Protein AF-A0A7J2SX85-F1 (afdb_monomer_lite)

pLDDT: mean 82.61, std 19.77, range [35.59, 98.75]

Foldseek 3Di:
DPDQFAKEWAKEWDDDDVADQKIKMKIWIATLVGDTPDMDIFIDGQVDQCPQVRVVVRVVVVVDPRHQAYEYEDQQPNHLHGHDQQVNCVVVVHKYKYKDQDDDPDCLVVLVVPVVPCSVVSVVRVVNQPAWDWAQEPQRGIMTIDIDPDDPVVVNVVLNSQDPHDRDRPRNVVRNVVSVVVSVVVRVVVPDDPPCPPPDDDDDPPPDDDDDDDDDDDDDDDDDDDDDDDDDDDDDDDDDDDD

Radius of gyration: 30.06 Å; chains: 1; bounding box: 77×64×88 Å

Structure (mmCIF, N/CA/C/O backbone):
data_AF-A0A7J2SX85-F1
#
_entry.id   AF-A0A7J2SX85-F1
#
loop_
_atom_site.group_PDB
_atom_site.id
_atom_site.type_symbol
_atom_site.label_atom_id
_atom_site.label_alt_id
_atom_site.label_comp_id
_atom_site.label_asym_id
_atom_site.label_entity_id
_atom_site.label_seq_id
_atom_site.pdbx_PDB_ins_code
_atom_site.Cartn_x
_atom_site.Cartn_y
_atom_site.Cartn_z
_atom_site.occupancy
_atom_site.B_iso_or_equiv
_atom_site.auth_seq_id
_atom_site.auth_comp_id
_atom_site.auth_asym_id
_atom_site.auth_atom_id
_atom_site.pdbx_PDB_model_num
ATOM 1 N N . MET A 1 1 ? -8.850 8.224 15.563 1.00 55.59 1 MET A N 1
ATOM 2 C CA . MET A 1 1 ? -9.470 6.999 14.984 1.00 55.59 1 MET A CA 1
ATOM 3 C C . MET A 1 1 ? -10.336 6.180 15.973 1.00 55.59 1 MET A C 1
ATOM 5 O O . MET A 1 1 ? -10.341 4.961 15.927 1.00 55.59 1 MET A O 1
ATOM 9 N N . GLY A 1 2 ? -11.129 6.802 16.859 1.00 45.03 2 GLY A N 1
ATOM 10 C CA . GLY A 1 2 ? -11.867 6.084 17.925 1.00 45.03 2 GLY A CA 1
ATOM 11 C C . GLY A 1 2 ? -13.262 5.539 17.570 1.00 45.03 2 GLY A C 1
ATOM 12 O O . GLY A 1 2 ? -13.967 5.078 18.460 1.00 45.03 2 GLY A O 1
ATOM 13 N N . LYS A 1 3 ? -13.701 5.611 16.308 1.00 62.12 3 LYS A N 1
ATOM 14 C CA . LYS A 1 3 ? -15.042 5.155 15.903 1.00 62.12 3 LYS A CA 1
ATOM 15 C C . LYS A 1 3 ? -14.977 3.680 15.489 1.00 62.12 3 LYS A C 1
ATOM 17 O O . LYS A 1 3 ? -14.127 3.315 14.684 1.00 62.12 3 LYS A O 1
ATOM 22 N N . LYS A 1 4 ? -15.896 2.839 15.983 1.00 63.97 4 LYS A N 1
ATOM 23 C CA . LYS A 1 4 ? -15.967 1.404 15.620 1.00 63.97 4 LYS A CA 1
ATOM 24 C C . LYS A 1 4 ? -16.074 1.161 14.103 1.00 63.97 4 LYS A C 1
ATOM 26 O O . LYS A 1 4 ? -15.657 0.117 13.628 1.00 63.97 4 LYS A O 1
ATOM 31 N N . GLY A 1 5 ? -16.590 2.137 13.352 1.00 79.62 5 GLY A N 1
ATOM 32 C CA . GLY A 1 5 ? -16.794 2.048 11.905 1.00 79.62 5 GLY A CA 1
ATOM 33 C C . GLY A 1 5 ? -15.667 2.583 11.017 1.00 79.62 5 GLY A C 1
ATOM 34 O O . GLY A 1 5 ? -15.918 2.781 9.834 1.00 79.62 5 GLY A O 1
ATOM 35 N N . VAL A 1 6 ? -14.468 2.873 11.540 1.00 90.75 6 VAL A N 1
ATOM 36 C CA . VAL A 1 6 ? -13.356 3.341 10.688 1.00 90.75 6 VAL A CA 1
ATOM 37 C C . VAL A 1 6 ? -12.977 2.253 9.682 1.00 90.75 6 VAL A C 1
ATOM 39 O O . VAL A 1 6 ? -12.790 1.094 10.062 1.00 90.75 6 VAL A O 1
ATOM 42 N N . ARG A 1 7 ? -12.843 2.649 8.414 1.00 95.62 7 ARG A N 1
ATOM 43 C CA . ARG A 1 7 ? -12.397 1.799 7.309 1.00 95.62 7 ARG A CA 1
ATOM 44 C C . ARG A 1 7 ? -11.004 2.185 6.855 1.00 95.62 7 ARG A C 1
ATOM 46 O O . ARG A 1 7 ? -10.679 3.368 6.773 1.00 95.62 7 ARG A O 1
ATOM 53 N N . CYS A 1 8 ? -10.221 1.172 6.534 1.00 97.38 8 CYS A N 1
ATOM 54 C CA . CYS A 1 8 ? -8.914 1.283 5.919 1.00 97.38 8 CYS A CA 1
ATOM 55 C C . CYS A 1 8 ? -8.969 0.624 4.542 1.00 97.38 8 CYS A C 1
ATOM 57 O O . CYS A 1 8 ? -9.533 -0.464 4.409 1.00 97.38 8 CYS A O 1
ATOM 59 N N . LEU A 1 9 ? -8.365 1.256 3.539 1.00 98.62 9 LEU A N 1
ATOM 60 C CA . LEU A 1 9 ? -8.022 0.581 2.294 1.00 98.62 9 LEU A CA 1
ATOM 61 C C . LEU A 1 9 ? -6.615 -0.015 2.433 1.00 98.62 9 LEU A C 1
ATOM 63 O O . LEU A 1 9 ? -5.616 0.702 2.427 1.00 98.62 9 LEU A O 1
ATOM 67 N N . GLY A 1 10 ? -6.544 -1.337 2.574 1.00 98.62 10 GLY A N 1
ATOM 68 C CA . GLY A 1 10 ? -5.300 -2.095 2.528 1.00 98.62 10 GLY A CA 1
ATOM 69 C C . GLY A 1 10 ? -4.906 -2.415 1.096 1.00 98.62 10 GLY A C 1
ATOM 70 O O . GLY A 1 10 ? -5.712 -2.968 0.355 1.00 98.62 10 GLY A O 1
ATOM 71 N N . VAL A 1 11 ? -3.669 -2.116 0.719 1.00 98.75 11 VAL A N 1
ATOM 72 C CA . VAL A 1 11 ? -3.127 -2.372 -0.615 1.00 98.75 11 VAL A CA 1
ATOM 73 C C . VAL A 1 11 ? -1.886 -3.245 -0.516 1.00 98.75 11 VAL A C 1
ATOM 75 O O . VAL A 1 11 ? -1.023 -3.040 0.340 1.00 98.75 11 VAL A O 1
ATOM 78 N N . ALA A 1 12 ? -1.783 -4.223 -1.406 1.00 98.19 12 ALA A N 1
ATOM 79 C CA . ALA A 1 12 ? -0.596 -5.048 -1.549 1.00 98.19 12 ALA A CA 1
ATOM 80 C C . ALA A 1 12 ? -0.367 -5.423 -3.012 1.00 98.19 12 ALA A C 1
ATOM 82 O O . ALA A 1 12 ? -1.295 -5.445 -3.818 1.00 98.19 12 ALA A O 1
ATOM 83 N N . GLU A 1 13 ? 0.879 -5.755 -3.319 1.00 97.19 13 GLU A N 1
ATOM 84 C CA . GLU A 1 13 ? 1.352 -6.063 -4.662 1.00 97.19 13 GLU A CA 1
ATOM 85 C C . GLU A 1 13 ? 1.915 -7.489 -4.726 1.00 97.19 13 GLU A C 1
ATOM 87 O O . GLU A 1 13 ? 2.417 -8.027 -3.732 1.00 97.19 13 GLU A O 1
ATOM 92 N N . SER A 1 14 ? 1.812 -8.111 -5.899 1.00 95.69 14 SER A N 1
ATOM 93 C CA . SER A 1 14 ? 2.452 -9.382 -6.216 1.00 95.69 14 SER A CA 1
ATOM 94 C C . SER A 1 14 ? 2.935 -9.415 -7.667 1.00 95.69 14 SER A C 1
ATOM 96 O O . SER A 1 14 ? 2.152 -9.246 -8.603 1.00 95.69 14 SER A O 1
ATOM 98 N N . PHE A 1 15 ? 4.204 -9.779 -7.849 1.00 94.00 15 PHE A N 1
ATOM 99 C CA . PHE A 1 15 ? 4.828 -10.023 -9.147 1.00 94.00 15 PHE A CA 1
ATOM 100 C C . PHE A 1 15 ? 5.749 -11.239 -9.080 1.00 94.00 15 PHE A C 1
ATOM 102 O O . PHE A 1 15 ? 6.130 -11.704 -8.001 1.00 94.00 15 PHE A O 1
ATOM 109 N N . ARG A 1 16 ? 6.142 -11.742 -10.252 1.00 89.62 16 ARG A N 1
ATOM 110 C CA . ARG A 1 16 ? 7.166 -12.779 -10.379 1.00 89.62 16 ARG A CA 1
ATOM 111 C C . ARG A 1 16 ? 8.252 -12.313 -11.338 1.00 89.62 16 ARG A C 1
ATOM 113 O O . ARG A 1 16 ? 7.964 -11.881 -12.450 1.00 89.62 16 ARG A O 1
ATOM 120 N N . LEU A 1 17 ? 9.509 -12.437 -10.917 1.00 84.06 17 LEU A N 1
ATOM 121 C CA . LEU A 1 17 ? 10.652 -12.192 -11.793 1.00 84.06 17 LEU A CA 1
ATOM 122 C C . LEU A 1 17 ? 10.685 -13.247 -12.912 1.00 84.06 17 LEU A C 1
ATOM 124 O O . LEU A 1 17 ? 10.502 -14.436 -12.645 1.00 84.06 17 LEU A O 1
ATOM 128 N N . GLY A 1 18 ? 10.870 -12.814 -14.162 1.00 83.00 18 GLY A N 1
ATOM 129 C CA . GLY A 1 18 ? 10.704 -13.687 -15.334 1.00 83.00 18 GLY A CA 1
ATOM 130 C C . GLY A 1 18 ? 9.251 -14.135 -15.554 1.00 83.00 18 GLY A C 1
ATOM 131 O O . GLY A 1 18 ? 8.997 -15.196 -16.127 1.00 83.00 18 GLY A O 1
ATOM 132 N N . GLY A 1 19 ? 8.293 -13.397 -14.993 1.00 83.62 19 GLY A N 1
ATOM 133 C CA . GLY A 1 19 ? 6.867 -13.562 -15.229 1.00 83.62 19 GLY A CA 1
ATOM 134 C C . GLY A 1 19 ? 6.320 -12.536 -16.222 1.00 83.62 19 GLY A C 1
ATOM 135 O O . GLY A 1 19 ? 7.077 -11.998 -17.031 1.00 83.62 19 GLY A O 1
ATOM 136 N N . PRO A 1 20 ? 5.005 -12.272 -16.168 1.00 84.31 20 PRO A N 1
ATOM 137 C CA . PRO A 1 20 ? 4.370 -11.234 -16.970 1.00 84.31 20 PRO A CA 1
ATOM 138 C C . PRO A 1 20 ? 5.038 -9.863 -16.749 1.00 84.31 20 PRO A C 1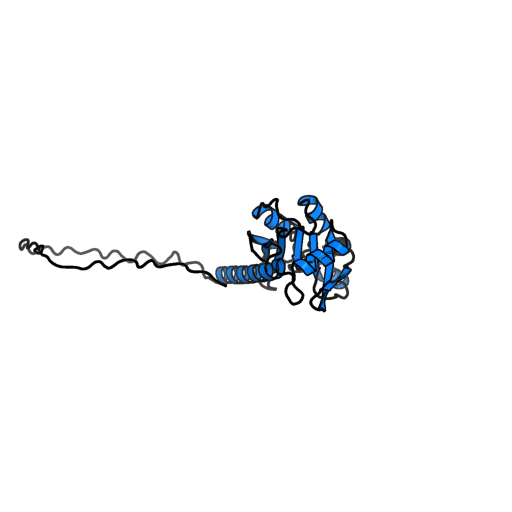
ATOM 140 O O . PRO A 1 20 ? 5.530 -9.596 -15.652 1.00 84.31 20 PRO A O 1
ATOM 143 N N . PRO A 1 21 ? 4.995 -8.946 -17.734 1.00 89.75 21 PRO A N 1
ATOM 144 C CA . PRO A 1 21 ? 5.563 -7.598 -17.594 1.00 89.75 21 PRO A CA 1
ATOM 145 C C . PRO A 1 21 ? 4.780 -6.703 -16.614 1.00 89.75 21 PRO A C 1
ATOM 147 O O . PRO A 1 21 ? 5.145 -5.549 -16.385 1.00 89.75 21 PRO A O 1
ATOM 150 N N . LYS A 1 22 ? 3.685 -7.221 -16.050 1.00 93.31 22 LYS A N 1
ATOM 151 C CA . LYS A 1 22 ? 2.798 -6.528 -15.122 1.00 93.31 22 LYS A CA 1
ATOM 152 C C . LYS A 1 22 ? 2.839 -7.178 -13.745 1.00 93.31 22 LYS A C 1
ATOM 154 O O . LYS A 1 22 ? 2.835 -8.404 -13.624 1.00 93.31 22 LYS A O 1
ATOM 159 N N . SER A 1 23 ? 2.844 -6.341 -12.720 1.00 94.81 23 SER A N 1
ATOM 160 C CA . SER A 1 23 ? 2.559 -6.715 -11.343 1.00 94.81 23 SER A CA 1
ATOM 161 C C . SER A 1 23 ? 1.079 -6.532 -11.045 1.00 94.81 23 SER A C 1
ATOM 163 O O . SER A 1 23 ? 0.411 -5.685 -11.639 1.00 94.81 23 SER A O 1
ATOM 165 N N . VAL A 1 24 ? 0.564 -7.335 -10.118 1.00 97.38 24 VAL A N 1
ATOM 166 C CA . VAL A 1 24 ? -0.833 -7.261 -9.693 1.00 97.38 24 VAL A CA 1
ATOM 167 C C . VAL A 1 24 ? -0.914 -6.546 -8.358 1.00 97.38 24 VAL A C 1
ATOM 169 O O . VAL A 1 24 ? -0.328 -6.996 -7.373 1.00 97.38 24 VAL A O 1
ATOM 172 N N . PHE A 1 25 ? -1.688 -5.470 -8.317 1.00 98.44 25 PHE A N 1
ATOM 173 C CA . PHE A 1 25 ? -2.074 -4.778 -7.099 1.00 98.44 25 PHE A CA 1
ATOM 174 C C . PHE A 1 25 ? -3.478 -5.213 -6.704 1.00 98.44 25 PHE A C 1
ATOM 176 O O . PHE A 1 25 ? -4.363 -5.355 -7.547 1.00 98.44 25 PHE A O 1
ATOM 183 N N . ALA A 1 26 ? -3.695 -5.400 -5.409 1.00 98.69 26 ALA A N 1
ATOM 184 C CA . ALA A 1 26 ? -5.015 -5.623 -4.847 1.00 98.69 26 ALA A CA 1
ATOM 185 C C . ALA A 1 26 ? -5.285 -4.603 -3.748 1.00 98.69 26 ALA A C 1
ATOM 187 O O . ALA A 1 26 ? -4.409 -4.332 -2.926 1.00 98.69 26 ALA A O 1
ATOM 188 N N . GLY A 1 27 ? -6.504 -4.076 -3.732 1.00 98.62 27 GLY A N 1
ATOM 189 C CA . GLY A 1 27 ? -7.031 -3.204 -2.692 1.00 98.62 27 GLY A CA 1
ATOM 190 C C . GLY A 1 27 ? -8.164 -3.901 -1.950 1.00 98.62 27 GLY A C 1
ATOM 191 O O . GLY A 1 27 ? -9.001 -4.541 -2.578 1.00 98.62 27 GLY A O 1
ATOM 192 N N . VAL A 1 28 ? -8.200 -3.785 -0.625 1.00 98.75 28 VAL A N 1
ATOM 193 C CA . VAL A 1 28 ? -9.258 -4.319 0.242 1.00 98.75 28 VAL A CA 1
ATOM 194 C C . VAL A 1 28 ? -9.704 -3.229 1.201 1.00 98.75 28 VAL A C 1
ATOM 196 O O . VAL A 1 28 ? -8.908 -2.756 2.012 1.00 98.75 28 VAL A O 1
ATOM 199 N N . VAL A 1 29 ? -10.981 -2.855 1.147 1.00 98.44 29 VAL A N 1
ATOM 200 C CA . VAL A 1 29 ? -11.587 -1.979 2.152 1.00 98.44 29 VAL A CA 1
ATOM 201 C C . VAL A 1 29 ? -12.051 -2.836 3.310 1.00 98.44 29 VAL A C 1
AT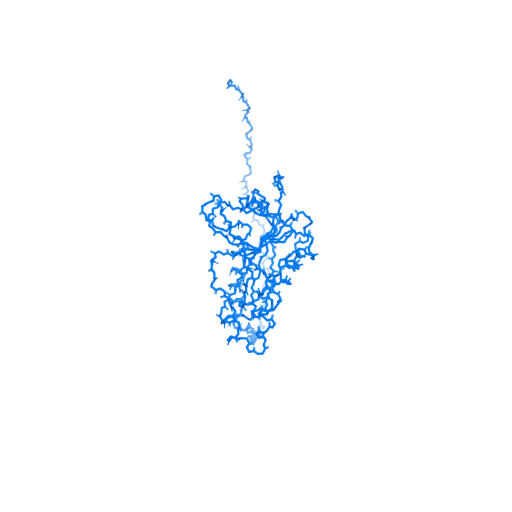OM 203 O O . VAL A 1 29 ? -12.909 -3.703 3.153 1.00 98.44 29 VAL A O 1
ATOM 206 N N . MET A 1 30 ? -11.492 -2.576 4.482 1.00 98.00 30 MET A N 1
ATOM 207 C CA . MET A 1 30 ? -11.792 -3.329 5.687 1.00 98.00 30 MET A CA 1
ATOM 208 C C . MET A 1 30 ? -12.073 -2.384 6.847 1.00 98.00 30 MET A C 1
ATOM 210 O O . MET A 1 30 ? -11.390 -1.377 7.045 1.00 98.00 30 MET A O 1
ATOM 214 N N . ARG A 1 31 ? -13.098 -2.720 7.621 1.00 95.62 31 ARG A N 1
ATOM 215 C CA . ARG A 1 31 ? -13.488 -2.025 8.843 1.00 95.62 31 ARG A CA 1
ATOM 216 C C . ARG A 1 31 ? -12.653 -2.515 10.025 1.00 95.62 31 ARG A C 1
ATOM 218 O O . ARG A 1 31 ? -12.116 -3.618 10.001 1.00 95.62 31 ARG A O 1
ATOM 225 N N . LYS A 1 32 ? -12.546 -1.706 11.080 1.00 91.88 32 LYS A N 1
ATOM 226 C CA . LYS A 1 32 ? -11.767 -2.044 12.287 1.00 91.88 32 LYS A CA 1
ATOM 227 C C . LYS A 1 32 ? -12.189 -3.363 12.960 1.00 91.88 32 LYS A C 1
ATOM 229 O O . LYS A 1 32 ? -11.365 -4.026 13.574 1.00 91.88 32 LYS A O 1
ATOM 234 N N . ASP A 1 33 ? -13.452 -3.760 12.846 1.00 93.00 33 ASP A N 1
ATOM 235 C CA . ASP A 1 33 ? -13.969 -5.054 13.321 1.00 93.00 33 ASP A CA 1
ATOM 236 C C . ASP A 1 33 ? -13.864 -6.178 12.272 1.00 93.00 33 ASP A C 1
ATOM 238 O O . ASP A 1 33 ? -14.531 -7.202 12.392 1.00 93.00 33 ASP A O 1
ATOM 242 N N . LEU A 1 34 ? -12.986 -5.996 11.277 1.00 93.56 34 LEU A N 1
ATOM 243 C CA . LEU A 1 34 ? -12.537 -6.984 10.291 1.00 93.56 34 LEU A CA 1
ATOM 244 C C . LEU A 1 34 ? -13.538 -7.327 9.185 1.00 93.56 34 LEU A C 1
ATOM 246 O O . LEU A 1 34 ? -13.243 -8.172 8.338 1.00 93.56 34 LEU A O 1
ATOM 250 N N . LEU A 1 35 ? -14.687 -6.650 9.134 1.00 96.06 35 LEU A N 1
ATOM 251 C CA . LEU A 1 35 ? -15.597 -6.781 8.000 1.00 96.06 35 LEU A CA 1
ATOM 252 C C . LEU A 1 35 ? -14.960 -6.186 6.741 1.00 96.06 35 LEU A C 1
ATOM 254 O O . LEU A 1 35 ? -14.444 -5.066 6.759 1.00 96.06 35 LEU A O 1
ATOM 258 N N . ILE A 1 36 ? -15.013 -6.944 5.648 1.00 97.69 36 ILE A N 1
ATOM 259 C CA . ILE A 1 36 ? -14.553 -6.514 4.328 1.00 97.69 36 ILE A CA 1
ATOM 260 C C . ILE A 1 36 ? -15.747 -5.931 3.579 1.00 97.69 36 ILE A C 1
ATOM 262 O O . ILE A 1 36 ? -16.730 -6.627 3.342 1.00 97.69 36 ILE A O 1
ATOM 266 N N . ASP A 1 37 ? -15.627 -4.669 3.182 1.00 96.38 37 ASP A N 1
ATOM 267 C CA . ASP A 1 37 ? -16.689 -3.911 2.512 1.00 96.38 37 ASP A CA 1
ATOM 268 C C . ASP A 1 37 ? -16.434 -3.729 1.004 1.00 96.38 37 ASP A C 1
ATOM 270 O O . ASP A 1 37 ? -17.265 -3.157 0.298 1.00 96.38 37 ASP A O 1
ATOM 274 N N . GLY A 1 38 ? -15.287 -4.191 0.498 1.00 97.44 38 GLY A N 1
ATOM 275 C CA . GLY A 1 38 ? -14.965 -4.160 -0.926 1.00 97.44 38 GLY A CA 1
ATOM 276 C C . GLY A 1 38 ? -13.550 -4.636 -1.234 1.00 97.44 38 GLY A C 1
ATOM 277 O O . GLY A 1 38 ? -12.671 -4.615 -0.369 1.00 97.44 38 GLY A O 1
ATOM 278 N N . ALA A 1 39 ? -13.330 -5.048 -2.481 1.00 98.44 39 ALA A N 1
ATOM 279 C CA . ALA A 1 39 ? -12.012 -5.354 -3.015 1.00 98.44 39 ALA A CA 1
ATOM 280 C C . ALA A 1 39 ? -11.921 -4.955 -4.494 1.00 98.44 39 ALA A C 1
ATOM 282 O O . ALA A 1 39 ? -12.920 -5.005 -5.207 1.00 98.44 39 ALA A O 1
ATOM 283 N N . ALA A 1 40 ? -10.727 -4.577 -4.939 1.00 98.50 40 ALA A N 1
ATOM 284 C CA . ALA A 1 40 ? -10.435 -4.207 -6.321 1.00 98.50 40 ALA A CA 1
ATOM 285 C C . ALA A 1 40 ? -9.044 -4.709 -6.729 1.00 98.50 40 ALA A C 1
ATOM 287 O O . ALA A 1 40 ? -8.213 -5.033 -5.873 1.00 98.50 40 ALA A O 1
ATOM 288 N N . LEU A 1 41 ? -8.796 -4.768 -8.037 1.00 98.56 41 LEU A N 1
ATOM 289 C CA . LEU A 1 41 ? -7.504 -5.127 -8.618 1.00 98.56 41 LEU A CA 1
ATOM 290 C C . LEU A 1 41 ? -7.035 -4.013 -9.558 1.00 98.56 41 LEU A C 1
ATOM 292 O O . LEU A 1 41 ? -7.836 -3.374 -10.235 1.00 98.56 41 LEU A O 1
ATOM 296 N N . SER A 1 42 ? -5.726 -3.799 -9.610 1.00 98.12 42 SER A N 1
ATOM 297 C CA . SER A 1 42 ? -5.076 -2.939 -10.599 1.00 98.12 42 SER A CA 1
ATOM 298 C C . SER A 1 42 ? -3.764 -3.585 -11.048 1.00 98.12 42 SER A C 1
ATOM 300 O O . SER A 1 42 ? -3.312 -4.580 -10.471 1.00 98.12 42 SER A O 1
ATOM 302 N N . LEU A 1 43 ? -3.166 -3.051 -12.106 1.00 97.25 43 LEU A N 1
ATOM 303 C CA . LEU A 1 43 ? -1.903 -3.516 -12.656 1.00 97.25 43 LEU A CA 1
ATOM 304 C C . LEU A 1 43 ? -0.906 -2.365 -12.675 1.00 97.25 43 LEU A C 1
ATOM 306 O O . LEU A 1 43 ? -1.259 -1.256 -13.056 1.00 97.25 43 LEU A O 1
ATOM 310 N N . ALA A 1 44 ? 0.350 -2.660 -12.358 1.00 96.56 44 ALA A N 1
ATOM 311 C CA . ALA A 1 44 ? 1.456 -1.746 -12.620 1.00 96.56 44 ALA A CA 1
ATOM 312 C C . ALA A 1 44 ? 2.523 -2.446 -13.457 1.00 96.56 44 ALA A C 1
ATOM 314 O O . ALA A 1 44 ? 2.534 -3.669 -13.624 1.00 96.56 44 ALA A O 1
ATOM 315 N N . THR A 1 45 ? 3.427 -1.669 -14.026 1.00 94.75 45 THR A N 1
ATOM 316 C CA . THR A 1 45 ? 4.519 -2.169 -14.848 1.00 94.75 45 THR A CA 1
ATOM 317 C C . THR A 1 45 ? 5.675 -2.601 -13.951 1.00 94.75 45 THR A C 1
ATOM 319 O O . THR A 1 45 ? 6.130 -1.854 -13.079 1.00 94.75 45 THR A O 1
ATOM 322 N N . VAL A 1 46 ? 6.183 -3.819 -14.154 1.00 91.88 46 VAL A N 1
ATOM 323 C CA . VAL A 1 46 ? 7.389 -4.280 -13.450 1.00 91.88 46 VAL A CA 1
ATOM 324 C C . VAL A 1 46 ? 8.578 -3.456 -13.946 1.00 91.88 46 VAL A C 1
ATOM 326 O O . VAL A 1 46 ? 8.832 -3.399 -15.145 1.00 91.88 46 VAL A O 1
ATOM 329 N N . GLY A 1 47 ? 9.292 -2.785 -13.040 1.00 87.19 47 GLY A N 1
ATOM 330 C CA . GLY A 1 47 ? 10.338 -1.813 -13.384 1.00 87.19 47 GLY A CA 1
ATOM 331 C C . GLY A 1 47 ? 9.844 -0.414 -13.740 1.00 87.19 47 GLY A C 1
ATOM 332 O O . GLY A 1 47 ? 10.669 0.486 -13.907 1.00 87.19 47 GLY A O 1
ATOM 333 N N . GLY A 1 48 ? 8.527 -0.224 -13.841 1.00 90.38 48 GLY A N 1
ATOM 334 C CA . GLY A 1 48 ? 7.908 1.047 -14.202 1.00 90.38 48 GLY A CA 1
ATOM 335 C C . GLY A 1 48 ? 7.931 2.086 -13.084 1.00 90.38 48 GLY A C 1
ATOM 336 O O . GLY A 1 48 ? 8.617 1.924 -12.073 1.00 90.38 48 GLY A O 1
ATOM 337 N N . ASP A 1 49 ? 7.160 3.149 -13.298 1.00 91.69 49 ASP A N 1
ATOM 338 C CA . ASP A 1 49 ? 6.988 4.292 -12.388 1.00 91.69 49 ASP A CA 1
ATOM 339 C C . ASP A 1 49 ? 5.498 4.552 -12.068 1.00 91.69 49 ASP A C 1
ATOM 341 O O . ASP A 1 49 ? 5.131 5.601 -11.551 1.00 91.69 49 ASP A O 1
ATOM 345 N N . ASP A 1 50 ? 4.641 3.573 -12.375 1.00 95.19 50 ASP A N 1
ATOM 346 C CA . ASP A 1 50 ? 3.173 3.610 -12.310 1.00 95.19 50 ASP A CA 1
ATOM 347 C C . ASP A 1 50 ? 2.582 2.947 -11.044 1.00 95.19 50 ASP A C 1
ATOM 349 O O . ASP A 1 50 ? 1.373 2.746 -10.947 1.00 95.19 50 ASP A O 1
ATOM 353 N N . ALA A 1 51 ? 3.395 2.592 -10.037 1.00 96.19 51 ALA A N 1
ATOM 354 C CA . ALA A 1 51 ? 2.883 1.960 -8.811 1.00 96.19 51 ALA A CA 1
ATOM 355 C C . ALA A 1 51 ? 1.958 2.883 -8.012 1.00 96.19 51 ALA A C 1
ATOM 357 O O . ALA A 1 51 ? 1.005 2.412 -7.393 1.00 96.19 51 ALA A O 1
ATOM 358 N N . THR A 1 52 ? 2.234 4.189 -8.007 1.00 97.06 52 THR A N 1
ATOM 359 C CA . THR A 1 52 ? 1.358 5.156 -7.333 1.00 97.06 52 THR A CA 1
ATOM 360 C C . THR A 1 52 ? 0.018 5.277 -8.058 1.00 97.06 52 THR A C 1
ATOM 362 O O . THR A 1 52 ? -1.020 5.288 -7.401 1.00 97.06 52 THR A O 1
ATOM 365 N N . ASP A 1 53 ? 0.029 5.268 -9.393 1.00 98.00 53 ASP A N 1
ATOM 366 C CA . ASP A 1 53 ? -1.191 5.282 -10.208 1.00 98.00 53 ASP A CA 1
ATOM 367 C C . ASP A 1 53 ? -2.041 4.039 -9.939 1.00 98.00 53 ASP A C 1
ATOM 369 O O . ASP A 1 53 ? -3.230 4.158 -9.671 1.00 98.00 53 ASP A O 1
ATOM 373 N N . ALA A 1 54 ? -1.424 2.857 -9.843 1.00 98.06 54 ALA A N 1
ATOM 374 C CA . ALA A 1 54 ? -2.145 1.631 -9.504 1.00 98.06 54 ALA A CA 1
ATOM 375 C C . ALA A 1 54 ? -2.843 1.694 -8.128 1.00 98.06 54 ALA A C 1
ATOM 377 O O . ALA A 1 54 ? -3.922 1.124 -7.952 1.00 98.06 54 ALA A O 1
ATOM 378 N N . VAL A 1 55 ? -2.261 2.389 -7.140 1.00 98.38 55 VAL A N 1
ATOM 379 C CA . VAL A 1 55 ? -2.904 2.616 -5.830 1.00 98.38 55 VAL A CA 1
ATOM 380 C C . VAL A 1 55 ? -4.090 3.578 -5.954 1.00 98.38 55 VAL A C 1
ATOM 382 O O . VAL A 1 55 ? -5.142 3.330 -5.360 1.00 98.38 55 VAL A O 1
ATOM 385 N N . LEU A 1 56 ? -3.933 4.659 -6.720 1.00 98.44 56 LEU A N 1
ATOM 386 C CA . LEU A 1 56 ? -4.992 5.639 -6.970 1.00 98.44 56 LEU A CA 1
ATOM 387 C C . LEU A 1 56 ? -6.159 5.019 -7.747 1.00 98.44 56 LEU A C 1
ATOM 389 O O . LEU A 1 56 ? -7.314 5.236 -7.382 1.00 98.44 56 LEU A O 1
ATOM 393 N N . ASP A 1 57 ? -5.867 4.162 -8.724 1.00 98.31 57 ASP A N 1
ATOM 394 C CA . ASP A 1 57 ? -6.861 3.398 -9.474 1.00 98.31 57 ASP A CA 1
ATOM 395 C C . ASP A 1 57 ? -7.679 2.493 -8.555 1.00 98.31 57 ASP A C 1
ATOM 397 O O . ASP A 1 57 ? -8.903 2.454 -8.658 1.00 98.31 57 ASP A O 1
ATOM 401 N N . LEU A 1 58 ? -7.031 1.781 -7.625 1.00 98.50 58 LEU A N 1
ATOM 402 C CA . LEU A 1 58 ? -7.740 0.961 -6.639 1.00 98.50 58 LEU A CA 1
ATOM 403 C C . LEU A 1 58 ? -8.686 1.810 -5.784 1.00 98.50 58 LEU A C 1
ATOM 405 O O . LEU A 1 58 ? -9.833 1.421 -5.564 1.00 98.50 58 LEU A O 1
ATOM 409 N N . TYR A 1 59 ? -8.214 2.964 -5.306 1.00 98.25 59 TYR A N 1
ATOM 410 C CA . TYR A 1 59 ? -9.031 3.887 -4.520 1.00 98.25 59 TYR A CA 1
ATOM 411 C C . TYR A 1 59 ? -10.233 4.408 -5.325 1.00 98.25 59 TYR A C 1
ATOM 413 O O . TYR A 1 59 ? -11.362 4.371 -4.830 1.00 98.25 59 TYR A O 1
ATOM 421 N N . GLY A 1 60 ? -10.008 4.815 -6.577 1.00 97.69 60 GLY A N 1
ATOM 422 C CA . GLY A 1 60 ? -11.044 5.293 -7.491 1.00 97.69 60 GLY A CA 1
ATOM 423 C C . GLY A 1 60 ? -12.078 4.223 -7.846 1.00 97.69 60 GLY A C 1
ATOM 424 O O . GLY A 1 60 ? -13.272 4.493 -7.771 1.00 97.69 60 GLY A O 1
ATOM 425 N N . GLN A 1 61 ? -11.647 2.994 -8.152 1.00 97.69 61 GLN A N 1
ATOM 426 C CA . GLN A 1 61 ? -12.537 1.865 -8.463 1.00 97.69 61 GLN A CA 1
ATOM 427 C C . GLN A 1 61 ? -13.472 1.514 -7.303 1.00 97.69 61 GLN A C 1
ATOM 429 O O . GLN A 1 61 ? -14.629 1.159 -7.517 1.00 97.69 61 GLN A O 1
ATOM 434 N N . LEU A 1 62 ? -12.967 1.586 -6.070 1.00 96.44 62 LEU A N 1
ATOM 435 C CA . LEU A 1 62 ? -13.771 1.318 -4.882 1.00 96.44 62 LEU A CA 1
ATOM 436 C C . LEU A 1 62 ? -14.783 2.444 -4.620 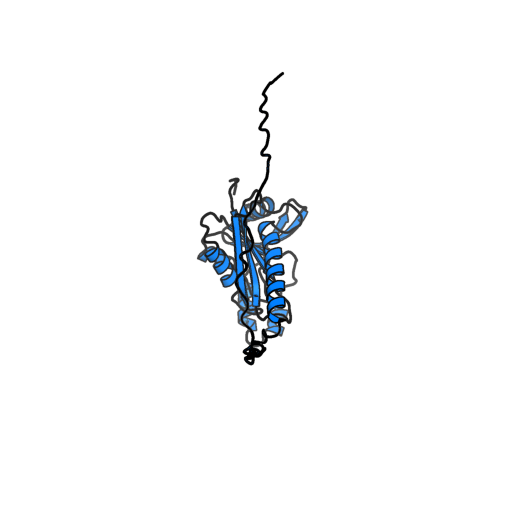1.00 96.44 62 LEU A C 1
ATOM 438 O O . LEU A 1 62 ? -15.851 2.157 -4.084 1.00 96.44 62 LEU A O 1
ATOM 442 N N . ALA A 1 63 ? -14.466 3.690 -4.999 1.00 92.62 63 ALA A N 1
ATOM 443 C CA . ALA A 1 63 ? -15.355 4.856 -4.938 1.00 92.62 63 ALA A CA 1
ATOM 444 C C . ALA A 1 63 ? -16.050 5.044 -3.571 1.00 92.62 63 ALA A C 1
ATOM 446 O O . ALA A 1 63 ? -17.248 5.313 -3.482 1.00 92.62 63 ALA A O 1
ATOM 447 N N . ARG A 1 64 ? -15.293 4.874 -2.477 1.00 91.12 64 ARG A N 1
ATOM 448 C CA . ARG A 1 64 ? -15.818 4.901 -1.104 1.00 91.12 64 ARG A CA 1
ATOM 449 C C . ARG A 1 64 ? -15.337 6.114 -0.317 1.00 91.12 64 ARG A C 1
ATOM 451 O O . ARG A 1 64 ? -14.209 6.146 0.173 1.00 91.12 64 ARG A O 1
ATOM 458 N N . GLU A 1 65 ? -16.234 7.066 -0.084 1.00 90.06 65 GLU A N 1
ATOM 459 C CA . GLU A 1 65 ? -15.945 8.263 0.721 1.00 90.06 65 GLU A CA 1
ATOM 460 C C . GLU A 1 65 ? -15.722 7.970 2.215 1.00 90.06 65 GLU A C 1
ATOM 462 O O . GLU A 1 65 ? -15.167 8.796 2.944 1.00 90.06 65 GLU A O 1
ATOM 467 N N . ASP A 1 66 ? -16.136 6.795 2.692 1.00 91.38 66 ASP A N 1
ATOM 468 C CA . ASP A 1 66 ? -16.008 6.377 4.088 1.00 91.38 66 ASP A CA 1
ATOM 469 C C . ASP A 1 66 ? -14.666 5.697 4.418 1.00 91.38 66 ASP A C 1
ATOM 471 O O . ASP A 1 66 ? -14.431 5.332 5.575 1.00 91.38 66 ASP A O 1
ATOM 475 N N . VAL A 1 67 ? -13.759 5.564 3.440 1.00 95.94 67 VAL A N 1
ATOM 476 C CA . VAL A 1 67 ? -12.370 5.133 3.663 1.00 95.94 67 VAL A CA 1
ATOM 477 C C . VAL A 1 67 ? -11.625 6.218 4.433 1.00 95.94 67 VAL A C 1
ATOM 479 O O . VAL A 1 67 ? -11.390 7.313 3.932 1.00 95.94 67 VAL A O 1
ATOM 482 N N . GLY A 1 68 ? -11.236 5.931 5.672 1.00 95.50 68 GLY A N 1
ATOM 483 C CA . GLY A 1 68 ? -10.590 6.916 6.536 1.00 95.50 68 GLY A CA 1
ATOM 484 C C . GLY A 1 68 ? -9.123 7.163 6.197 1.00 95.50 68 GLY A C 1
ATOM 485 O O . GLY A 1 68 ? -8.642 8.265 6.425 1.00 95.50 68 GLY A O 1
ATOM 486 N N . PHE A 1 69 ? -8.418 6.143 5.704 1.00 97.94 69 PHE A N 1
ATOM 487 C CA . PHE A 1 69 ? -6.985 6.174 5.403 1.00 97.94 69 PHE A CA 1
ATOM 488 C C . PHE A 1 69 ? -6.568 4.925 4.604 1.00 97.94 69 PHE A C 1
ATOM 490 O O . PHE A 1 69 ? -7.339 3.964 4.492 1.00 97.94 69 PHE A O 1
ATOM 497 N N . LEU A 1 70 ? -5.352 4.938 4.058 1.00 98.56 70 LEU A N 1
ATOM 498 C CA . LEU A 1 70 ? -4.773 3.842 3.280 1.00 98.56 70 LEU A CA 1
ATOM 499 C C . LEU A 1 70 ? -3.590 3.201 4.020 1.00 98.56 70 LEU A C 1
ATOM 501 O O . LEU A 1 70 ? -2.788 3.887 4.654 1.00 98.56 70 LEU A O 1
ATOM 505 N N . MET A 1 71 ? -3.443 1.883 3.883 1.00 98.50 71 MET A N 1
ATOM 506 C CA . MET A 1 71 ? -2.241 1.140 4.267 1.00 98.50 71 MET A CA 1
ATOM 507 C C . MET A 1 71 ? -1.688 0.397 3.052 1.00 98.50 71 MET A C 1
ATOM 509 O O . MET A 1 71 ? -2.362 -0.476 2.518 1.00 98.50 71 MET A O 1
ATOM 513 N N . VAL A 1 72 ? -0.454 0.676 2.640 1.00 98.12 72 VAL A N 1
ATOM 514 C CA . VAL A 1 72 ? 0.177 0.046 1.470 1.00 98.12 72 VAL A CA 1
ATOM 515 C C . VAL A 1 72 ? 1.350 -0.827 1.909 1.00 98.12 72 VAL A C 1
ATOM 517 O O . VAL A 1 72 ? 2.244 -0.364 2.614 1.00 98.12 72 VAL A O 1
ATOM 520 N N . SER A 1 73 ? 1.386 -2.097 1.500 1.00 96.12 73 SER A N 1
ATOM 521 C CA . SER A 1 73 ? 2.546 -2.970 1.721 1.00 96.12 73 SER A CA 1
ATOM 522 C C . SER A 1 73 ? 3.620 -2.741 0.666 1.00 96.12 73 SER A C 1
ATOM 524 O O . SER A 1 73 ? 3.514 -3.240 -0.452 1.00 96.12 73 SER A O 1
ATOM 526 N N . GLY A 1 74 ? 4.715 -2.114 1.087 1.00 89.81 74 GLY A N 1
ATOM 527 C CA . GLY A 1 74 ? 5.912 -1.880 0.293 1.00 89.81 74 GLY A CA 1
ATOM 528 C C . GLY A 1 74 ? 5.931 -0.482 -0.319 1.00 89.81 74 GLY A C 1
ATOM 529 O O . GLY A 1 74 ? 5.041 -0.114 -1.069 1.00 89.81 74 GLY A O 1
ATOM 530 N N . ALA A 1 75 ? 6.988 0.284 -0.033 1.00 79.25 75 ALA A N 1
ATOM 531 C CA . ALA A 1 75 ? 7.277 1.541 -0.741 1.00 79.25 75 ALA A CA 1
ATOM 532 C C . ALA A 1 75 ? 8.002 1.309 -2.075 1.00 79.25 75 ALA A C 1
ATOM 534 O O . ALA A 1 75 ? 8.087 2.196 -2.915 1.00 79.25 75 ALA A O 1
ATOM 535 N N . ILE A 1 76 ? 8.589 0.122 -2.224 1.00 81.12 76 ILE A N 1
ATOM 536 C CA . ILE A 1 76 ? 9.386 -0.290 -3.372 1.00 81.12 76 ILE A CA 1
ATOM 537 C C . ILE A 1 76 ? 8.835 -1.645 -3.768 1.00 81.12 76 ILE A C 1
ATOM 539 O O . ILE A 1 76 ? 9.082 -2.648 -3.094 1.00 81.12 76 ILE A O 1
ATOM 543 N N . VAL A 1 77 ? 8.028 -1.634 -4.812 1.00 77.06 77 VAL A N 1
ATOM 544 C CA . VAL A 1 77 ? 7.247 -2.769 -5.296 1.00 77.06 77 VAL A CA 1
ATOM 545 C C . VAL A 1 77 ? 7.650 -3.059 -6.736 1.00 77.06 77 VAL A C 1
ATOM 547 O O . VAL A 1 77 ? 8.369 -2.269 -7.347 1.00 77.06 77 VAL A O 1
ATOM 550 N N . SER A 1 78 ? 7.255 -4.215 -7.275 1.00 75.69 78 SER A N 1
ATOM 551 C CA . SER A 1 78 ? 7.390 -4.501 -8.717 1.00 75.69 78 SER A CA 1
ATOM 552 C C . SER A 1 78 ? 8.774 -4.189 -9.323 1.00 75.69 78 SER A C 1
ATOM 554 O O . SER A 1 78 ? 8.851 -3.629 -10.409 1.00 75.69 78 SER A O 1
ATOM 556 N N . TRP A 1 79 ? 9.873 -4.507 -8.627 1.00 78.31 79 TRP A N 1
ATOM 557 C CA . TRP A 1 79 ? 11.251 -4.187 -9.052 1.00 78.31 79 TRP A CA 1
ATOM 558 C C . TRP A 1 79 ? 11.515 -2.676 -9.255 1.00 78.31 79 TRP A C 1
ATOM 560 O O . TRP A 1 79 ? 11.615 -2.196 -10.374 1.00 78.31 79 TRP A O 1
ATOM 570 N N . PHE A 1 80 ? 11.715 -1.930 -8.160 1.00 83.38 80 PHE A N 1
ATOM 571 C CA . PHE A 1 80 ? 12.024 -0.481 -8.164 1.00 83.38 80 PHE A CA 1
ATOM 572 C C . PHE A 1 80 ? 10.918 0.419 -8.739 1.00 83.38 80 PHE A C 1
ATOM 574 O O . PHE A 1 80 ? 11.200 1.519 -9.216 1.00 83.38 80 PHE A O 1
ATOM 581 N N . ASN A 1 81 ? 9.666 -0.025 -8.665 1.00 88.31 81 ASN A N 1
ATOM 582 C CA . ASN A 1 81 ? 8.508 0.831 -8.869 1.00 88.31 81 ASN A CA 1
ATOM 583 C C . ASN A 1 81 ? 8.115 1.431 -7.508 1.00 88.31 81 ASN A C 1
ATOM 585 O O . ASN A 1 81 ? 7.880 0.697 -6.540 1.00 88.31 81 ASN A O 1
ATOM 589 N N . PHE A 1 82 ? 8.171 2.755 -7.390 1.00 91.50 82 PHE A N 1
ATOM 590 C CA . PHE A 1 82 ? 8.075 3.449 -6.106 1.00 91.50 82 PHE A CA 1
ATOM 591 C C . PHE A 1 82 ? 6.645 3.919 -5.831 1.00 91.50 82 PHE A C 1
ATOM 593 O O . PHE A 1 82 ? 5.989 4.499 -6.693 1.00 91.50 82 PHE A O 1
ATOM 600 N N . VAL A 1 83 ? 6.181 3.695 -4.602 1.00 94.38 83 VAL A N 1
ATOM 601 C CA . VAL A 1 83 ? 4.906 4.231 -4.111 1.00 94.38 83 VAL A CA 1
ATOM 602 C C . VAL A 1 83 ? 5.182 5.517 -3.344 1.00 94.38 83 VAL A C 1
ATOM 604 O O . VAL A 1 83 ? 5.869 5.479 -2.322 1.00 94.38 83 VAL A O 1
ATOM 607 N N . ASP A 1 84 ? 4.628 6.629 -3.819 1.00 93.88 84 ASP A N 1
ATOM 608 C CA . ASP A 1 84 ? 4.772 7.951 -3.214 1.00 93.88 84 ASP A CA 1
ATOM 609 C C . ASP A 1 84 ? 3.588 8.248 -2.264 1.00 93.88 84 ASP A C 1
ATOM 611 O O . ASP A 1 84 ? 2.473 8.511 -2.728 1.00 93.88 84 ASP A O 1
ATOM 615 N N . PRO A 1 85 ? 3.790 8.201 -0.930 1.00 94.94 85 PRO A N 1
ATOM 616 C CA . PRO A 1 85 ? 2.718 8.458 0.029 1.00 94.94 85 PRO A CA 1
ATOM 617 C C . PRO A 1 85 ? 2.207 9.903 0.001 1.00 94.94 85 PRO A C 1
ATOM 619 O O . PRO A 1 85 ? 1.018 10.110 0.236 1.00 94.94 85 PRO A O 1
ATOM 622 N N . GLU A 1 86 ? 3.065 10.883 -0.296 1.00 95.12 86 GLU A N 1
ATOM 623 C CA . GLU A 1 86 ? 2.691 12.302 -0.352 1.00 95.12 86 GLU A CA 1
ATOM 624 C C . GLU A 1 86 ? 1.777 12.560 -1.546 1.00 95.12 86 GLU A C 1
ATOM 626 O O . GLU A 1 86 ? 0.738 13.215 -1.426 1.00 95.12 86 GLU A O 1
ATOM 631 N N . ARG A 1 87 ? 2.113 11.972 -2.701 1.00 95.94 87 ARG A N 1
ATOM 632 C CA . ARG A 1 87 ? 1.257 12.030 -3.889 1.00 95.94 87 ARG A CA 1
ATOM 633 C C . ARG A 1 87 ? -0.116 11.415 -3.616 1.00 95.94 87 ARG A C 1
ATOM 635 O O . ARG A 1 87 ? -1.126 12.050 -3.914 1.00 95.94 87 ARG A O 1
ATOM 642 N N . ILE A 1 88 ? -0.164 10.227 -3.011 1.00 97.50 88 ILE A N 1
ATOM 643 C CA . ILE A 1 88 ? -1.437 9.565 -2.683 1.00 97.50 88 ILE A CA 1
ATOM 644 C C . ILE A 1 88 ? -2.254 10.417 -1.711 1.00 97.50 88 ILE A C 1
ATOM 646 O O . ILE A 1 88 ? -3.452 10.602 -1.922 1.00 97.50 88 ILE A O 1
ATOM 650 N N . TRP A 1 89 ? -1.633 10.956 -0.660 1.00 97.69 89 TRP A N 1
ATOM 651 C CA . TRP A 1 89 ? -2.337 11.792 0.309 1.00 97.69 89 TRP A CA 1
ATOM 652 C C . TRP A 1 89 ? -2.923 13.047 -0.344 1.00 97.69 89 TRP A C 1
ATOM 654 O O . TRP A 1 89 ? -4.102 13.343 -0.149 1.00 97.69 89 TRP A O 1
ATOM 664 N N . ARG A 1 90 ? -2.137 13.736 -1.177 1.00 97.56 90 ARG A N 1
ATOM 665 C CA . ARG A 1 90 ? -2.564 14.940 -1.898 1.00 97.56 90 ARG A CA 1
ATOM 666 C C . ARG A 1 90 ? -3.723 14.679 -2.861 1.00 97.56 90 ARG A C 1
ATOM 668 O O . ARG A 1 90 ? -4.633 15.497 -2.929 1.00 97.56 90 ARG A O 1
ATOM 675 N N . GLU A 1 91 ? -3.699 13.570 -3.599 1.00 98.00 91 GLU A N 1
ATOM 676 C CA . GLU A 1 91 ? -4.717 13.269 -4.618 1.00 98.00 91 GLU A CA 1
ATOM 677 C C . GLU A 1 91 ? -5.986 12.630 -4.040 1.00 98.00 91 GLU A C 1
ATOM 679 O O . GLU A 1 91 ? -7.084 12.878 -4.531 1.00 98.00 91 GLU A O 1
ATOM 684 N N . THR A 1 92 ? -5.869 11.835 -2.974 1.00 96.88 92 THR A N 1
ATOM 685 C CA . THR A 1 92 ? -7.036 11.190 -2.342 1.00 96.88 92 THR A CA 1
ATOM 686 C C . THR A 1 92 ? -7.659 12.032 -1.228 1.00 96.88 92 THR A C 1
ATOM 688 O O . THR A 1 92 ? -8.804 11.792 -0.838 1.00 96.88 92 THR A O 1
ATOM 691 N N . GLY A 1 93 ? -6.897 12.969 -0.654 1.00 96.69 93 GLY A N 1
ATOM 692 C CA . GLY A 1 93 ? -7.237 13.655 0.593 1.00 96.69 93 GLY A CA 1
ATOM 693 C C . GLY A 1 93 ? -7.263 12.727 1.814 1.00 96.69 93 GLY A C 1
ATOM 694 O O . GLY A 1 93 ? -7.717 13.132 2.885 1.00 96.69 93 GLY A O 1
ATOM 695 N N . ARG A 1 94 ? -6.819 11.469 1.675 1.00 97.56 94 ARG A N 1
ATOM 696 C CA . ARG A 1 94 ? -6.841 10.457 2.737 1.00 97.56 94 ARG A CA 1
ATOM 697 C C . ARG A 1 94 ? -5.428 10.181 3.224 1.00 97.56 94 ARG A C 1
ATOM 699 O O . ARG A 1 94 ? -4.540 9.990 2.396 1.00 97.56 94 ARG A O 1
ATOM 706 N N . PRO A 1 95 ? -5.194 10.133 4.544 1.00 97.88 95 PRO A N 1
ATOM 707 C CA . PRO A 1 95 ? -3.867 9.838 5.050 1.00 97.88 95 PRO A CA 1
ATOM 708 C C . PRO A 1 95 ? -3.384 8.445 4.641 1.00 97.88 95 PRO A C 1
ATOM 710 O O . PRO A 1 95 ? -4.185 7.527 4.439 1.00 97.88 95 PRO A O 1
ATOM 713 N N . VAL A 1 96 ? -2.068 8.279 4.541 1.00 98.19 96 VAL A N 1
ATOM 714 C CA . VAL A 1 96 ? -1.444 7.081 3.963 1.00 98.19 96 VAL A CA 1
ATOM 715 C C . VAL A 1 96 ? -0.357 6.563 4.885 1.00 98.19 96 VAL A C 1
ATOM 717 O O . VAL A 1 96 ? 0.441 7.335 5.410 1.00 98.19 96 VAL A O 1
ATOM 720 N N . ILE A 1 97 ? -0.299 5.243 5.051 1.00 98.06 97 ILE A N 1
ATOM 721 C CA . ILE A 1 97 ? 0.777 4.540 5.749 1.00 98.06 97 ILE A CA 1
ATOM 722 C C . ILE A 1 97 ? 1.375 3.505 4.796 1.00 98.06 97 ILE A C 1
ATOM 724 O O . ILE A 1 97 ? 0.702 2.563 4.386 1.00 98.06 97 ILE A O 1
ATOM 728 N N . VAL A 1 98 ? 2.656 3.632 4.472 1.00 97.12 98 VAL A N 1
ATOM 729 C CA . VAL A 1 98 ? 3.397 2.673 3.649 1.00 97.12 98 VAL A CA 1
ATOM 730 C C . VAL A 1 98 ? 4.298 1.824 4.540 1.00 97.12 98 VAL A C 1
ATOM 732 O O . VAL A 1 98 ? 5.181 2.331 5.230 1.00 97.12 98 VAL A O 1
ATOM 735 N N . LEU A 1 99 ? 4.079 0.512 4.517 1.00 95.94 99 LEU A N 1
ATOM 736 C CA . LEU A 1 99 ? 4.695 -0.473 5.402 1.00 95.94 99 LEU A CA 1
ATOM 737 C C . LEU A 1 99 ? 5.853 -1.202 4.730 1.00 95.94 99 LEU A C 1
ATOM 739 O O . LEU A 1 99 ? 5.745 -1.694 3.611 1.00 95.94 99 LEU A O 1
ATOM 743 N N . THR A 1 100 ? 6.957 -1.365 5.451 1.00 92.44 100 THR A N 1
ATOM 744 C CA . THR A 1 100 ? 8.053 -2.264 5.076 1.00 92.44 100 THR A CA 1
ATOM 745 C C . THR A 1 100 ? 8.457 -3.129 6.269 1.00 92.44 100 THR A C 1
ATOM 747 O O . THR A 1 100 ? 8.497 -2.679 7.410 1.00 92.44 100 THR A O 1
ATOM 750 N N . TYR A 1 101 ? 8.756 -4.404 6.017 1.00 86.81 101 TYR A N 1
ATOM 751 C CA . TYR A 1 101 ? 8.884 -5.419 7.078 1.00 86.81 101 TYR A CA 1
ATOM 752 C C . TYR A 1 101 ? 10.326 -5.814 7.403 1.00 86.81 101 TYR A C 1
ATOM 754 O O . TYR A 1 101 ? 10.558 -6.694 8.235 1.00 86.81 101 TYR A O 1
ATOM 762 N N . ARG A 1 102 ? 11.299 -5.223 6.704 1.00 80.69 102 ARG A N 1
ATOM 763 C CA . ARG A 1 102 ? 12.726 -5.507 6.863 1.00 80.69 102 ARG A CA 1
ATOM 764 C C . ARG A 1 102 ? 13.531 -4.222 6.785 1.00 80.69 102 ARG A C 1
ATOM 766 O O . ARG A 1 102 ? 13.264 -3.371 5.934 1.00 80.69 102 ARG A O 1
ATOM 773 N N . ALA A 1 103 ? 14.567 -4.136 7.613 1.00 72.94 103 ALA A N 1
ATOM 774 C CA . ALA A 1 103 ? 15.643 -3.189 7.380 1.00 72.94 103 ALA A CA 1
ATOM 775 C C . ALA A 1 103 ? 16.339 -3.513 6.043 1.00 72.94 103 ALA A C 1
ATOM 777 O O . ALA A 1 103 ? 16.400 -4.661 5.609 1.00 72.94 103 ALA A O 1
ATOM 778 N N . SER A 1 104 ? 16.855 -2.489 5.384 1.00 70.94 104 SER A N 1
ATOM 779 C CA . SER A 1 104 ? 17.568 -2.547 4.110 1.00 70.94 104 SER A CA 1
ATOM 780 C C . SER A 1 104 ? 18.765 -1.612 4.216 1.00 70.94 104 SER A C 1
ATOM 782 O O . SER A 1 104 ? 18.645 -0.527 4.788 1.00 70.94 104 SER A O 1
ATOM 784 N N . ARG A 1 105 ? 19.914 -2.034 3.680 1.00 66.94 105 ARG A N 1
ATOM 785 C CA . ARG A 1 105 ? 21.186 -1.288 3.714 1.00 66.94 105 ARG A CA 1
ATOM 786 C C . ARG A 1 105 ? 21.250 -0.169 2.655 1.00 66.94 105 ARG A C 1
ATOM 788 O O . ARG A 1 105 ? 22.315 0.131 2.137 1.00 66.94 105 ARG A O 1
ATOM 795 N N . GLY A 1 106 ? 20.105 0.434 2.327 1.00 74.69 106 GLY A N 1
ATOM 796 C CA . GLY A 1 106 ? 19.963 1.350 1.192 1.00 74.69 106 GLY A CA 1
ATOM 797 C C . GLY A 1 106 ? 19.953 0.629 -0.162 1.00 74.69 106 GLY A C 1
ATOM 798 O O . GLY A 1 106 ? 20.304 -0.546 -0.259 1.00 74.69 106 GLY A O 1
ATOM 799 N N . LEU A 1 107 ? 19.491 1.319 -1.208 1.00 81.62 107 LEU A N 1
ATOM 800 C CA . LEU A 1 107 ? 19.395 0.779 -2.574 1.00 81.62 107 LEU A CA 1
ATOM 801 C C . LEU A 1 107 ? 20.201 1.573 -3.605 1.00 81.62 107 LEU A C 1
ATOM 803 O O . LEU A 1 107 ? 20.218 1.194 -4.771 1.00 81.62 107 LEU A O 1
ATOM 807 N N . GLU A 1 108 ? 20.901 2.630 -3.192 1.00 83.88 108 GLU A N 1
ATOM 808 C CA . GLU A 1 108 ? 21.530 3.576 -4.122 1.00 83.88 108 GLU A CA 1
ATOM 809 C C . GLU A 1 108 ? 22.538 2.907 -5.065 1.00 83.88 108 GLU A C 1
ATOM 811 O O . GLU A 1 108 ? 22.470 3.100 -6.276 1.00 83.88 108 GLU A O 1
ATOM 816 N N . GLY A 1 109 ? 23.426 2.057 -4.536 1.00 83.19 109 GLY A N 1
ATOM 817 C CA . GLY A 1 109 ? 24.402 1.326 -5.356 1.00 83.19 109 GLY A CA 1
ATOM 818 C C . GLY A 1 109 ? 23.756 0.324 -6.321 1.00 83.19 109 GLY A C 1
ATOM 819 O O . GLY A 1 109 ? 24.233 0.125 -7.439 1.00 83.19 109 GLY A O 1
ATOM 820 N N . VAL A 1 110 ? 22.629 -0.277 -5.926 1.00 85.50 110 VAL A N 1
ATOM 821 C CA . VAL A 1 110 ? 21.876 -1.195 -6.792 1.00 85.50 110 VAL A CA 1
ATOM 822 C C . VAL A 1 110 ? 21.154 -0.428 -7.899 1.00 85.50 110 VAL A C 1
ATOM 824 O O . VAL A 1 110 ? 21.125 -0.892 -9.032 1.00 85.50 110 VAL A O 1
ATOM 827 N N . ILE A 1 111 ? 20.609 0.753 -7.599 1.00 86.50 111 ILE A N 1
ATOM 828 C CA . ILE A 1 111 ? 19.963 1.609 -8.601 1.00 86.50 111 ILE A CA 1
ATOM 829 C C . ILE A 1 111 ? 20.993 2.057 -9.648 1.00 86.50 111 ILE A C 1
ATOM 831 O O . ILE A 1 111 ? 20.776 1.849 -10.840 1.00 86.50 111 ILE A O 1
ATOM 835 N N . ARG A 1 112 ? 22.152 2.564 -9.203 1.00 87.00 112 ARG A N 1
ATOM 836 C CA . ARG A 1 112 ? 23.254 2.998 -10.083 1.00 87.00 112 ARG A CA 1
ATOM 837 C C . ARG A 1 112 ? 23.745 1.899 -11.022 1.00 87.00 112 ARG A C 1
ATOM 839 O O . ARG A 1 112 ? 24.016 2.166 -12.182 1.00 87.00 112 ARG A O 1
ATOM 846 N N . SER A 1 113 ? 23.851 0.666 -10.530 1.00 86.44 113 SER A N 1
ATOM 847 C CA . SER A 1 113 ? 24.361 -0.454 -11.334 1.00 86.44 113 SER A CA 1
ATOM 848 C C . SER A 1 113 ? 23.335 -1.057 -12.294 1.00 86.44 113 SER A C 1
ATOM 850 O O . SER A 1 113 ? 23.733 -1.701 -13.259 1.00 86.44 113 SER A O 1
ATOM 852 N N . ARG A 1 114 ? 22.028 -0.899 -12.042 1.00 84.38 114 ARG A N 1
ATOM 853 C CA . ARG A 1 114 ? 20.985 -1.632 -12.783 1.00 84.38 114 ARG A CA 1
ATOM 854 C C . ARG A 1 114 ? 20.195 -0.814 -13.791 1.00 84.38 114 ARG A C 1
ATOM 856 O O . ARG A 1 114 ? 19.608 -1.419 -14.680 1.00 84.38 114 ARG A O 1
ATOM 863 N N . PHE A 1 115 ? 20.135 0.506 -13.645 1.00 82.38 115 PHE A N 1
ATOM 864 C CA . PHE A 1 115 ? 19.194 1.324 -14.418 1.00 82.38 115 PHE A CA 1
ATOM 865 C C . PHE A 1 115 ? 19.812 2.095 -15.584 1.00 82.38 115 PHE A C 1
ATOM 867 O O . PHE A 1 115 ? 19.075 2.826 -16.242 1.00 82.38 115 PHE A O 1
ATOM 874 N N . GLY A 1 116 ? 21.109 1.904 -15.878 1.00 86.50 116 GLY A N 1
ATOM 875 C CA . GLY A 1 116 ? 21.788 2.617 -16.969 1.00 86.50 116 GLY A CA 1
ATOM 876 C C . GLY A 1 116 ? 21.459 4.106 -16.901 1.00 86.50 116 GLY A C 1
ATOM 877 O O . GLY A 1 116 ? 21.345 4.636 -15.805 1.00 86.50 116 GLY A O 1
ATOM 878 N N . ASP A 1 117 ? 21.164 4.746 -18.025 1.00 88.62 117 ASP A N 1
ATOM 879 C CA . ASP A 1 117 ? 20.875 6.188 -18.099 1.00 88.62 117 ASP A CA 1
ATOM 880 C C . ASP A 1 117 ? 19.684 6.662 -17.237 1.00 88.62 117 ASP A C 1
ATOM 882 O O . ASP A 1 117 ? 19.590 7.838 -16.905 1.00 88.62 117 ASP A O 1
ATOM 886 N N . ARG A 1 118 ? 18.796 5.756 -16.797 1.00 85.88 118 ARG A N 1
ATOM 887 C CA . ARG A 1 118 ? 17.650 6.081 -15.924 1.00 85.88 118 ARG A CA 1
ATOM 888 C C . ARG A 1 118 ? 17.979 6.062 -14.429 1.00 85.88 118 ARG A C 1
ATOM 890 O O . ARG A 1 118 ? 17.086 6.217 -13.590 1.00 85.88 118 ARG A O 1
ATOM 897 N N . TRP A 1 119 ? 19.236 5.809 -14.056 1.00 88.88 119 TRP A N 1
ATOM 898 C CA . TRP A 1 119 ? 19.611 5.645 -12.651 1.00 88.88 119 TRP A CA 1
ATOM 899 C C . TRP A 1 119 ? 19.382 6.914 -11.822 1.00 88.88 119 TRP A C 1
ATOM 901 O O . TRP A 1 119 ? 19.028 6.798 -10.648 1.00 88.88 119 TRP A O 1
ATOM 911 N N . GLU A 1 120 ? 19.555 8.100 -12.410 1.00 90.38 120 GLU A N 1
ATOM 912 C CA . GLU A 1 120 ? 19.396 9.387 -11.720 1.00 90.38 120 GLU A CA 1
ATOM 913 C C . GLU A 1 120 ? 17.939 9.628 -11.325 1.00 90.38 120 GLU A C 1
ATOM 915 O O . GLU A 1 120 ? 17.659 9.841 -10.144 1.00 90.38 120 GLU A O 1
ATOM 920 N N . GLU A 1 121 ? 17.011 9.465 -12.272 1.00 88.31 121 GLU A N 1
ATOM 921 C CA . GLU A 1 121 ? 15.563 9.576 -12.044 1.00 88.31 121 GLU A CA 1
ATOM 922 C C . GLU A 1 121 ? 15.097 8.626 -10.931 1.00 88.31 121 GLU A C 1
ATOM 924 O O . GLU A 1 121 ? 14.407 9.019 -9.985 1.00 88.31 121 GLU A O 1
ATOM 929 N N . LYS A 1 122 ? 15.516 7.354 -11.007 1.00 89.12 122 LYS A N 1
ATOM 930 C CA . LYS A 1 122 ? 15.165 6.330 -10.013 1.00 89.12 122 LYS A CA 1
ATOM 931 C C . LYS A 1 122 ? 15.773 6.627 -8.646 1.00 89.12 122 LYS A C 1
ATOM 933 O O . LYS A 1 122 ? 15.143 6.355 -7.622 1.00 89.12 122 LYS A O 1
ATOM 938 N N . LEU A 1 123 ? 16.995 7.156 -8.606 1.00 89.75 123 LEU A N 1
ATOM 939 C CA . LEU A 1 123 ? 17.650 7.507 -7.353 1.00 89.75 123 LEU A CA 1
ATOM 940 C C . LEU A 1 123 ? 16.975 8.710 -6.696 1.00 89.75 123 LEU A C 1
ATOM 942 O O . LEU A 1 123 ? 16.794 8.713 -5.479 1.00 89.75 123 LEU A O 1
ATOM 946 N N . GLU A 1 124 ? 16.581 9.706 -7.483 1.00 89.31 124 GLU A N 1
ATOM 947 C CA . GLU A 1 124 ? 15.836 10.855 -6.988 1.00 89.31 124 GLU A CA 1
ATOM 948 C C . GLU A 1 124 ? 14.481 10.422 -6.417 1.00 89.31 124 GLU A C 1
ATOM 950 O O . GLU A 1 124 ? 14.160 10.759 -5.277 1.00 89.31 124 GLU A O 1
ATOM 955 N N . ALA A 1 125 ? 13.737 9.578 -7.141 1.00 86.31 125 ALA A N 1
ATOM 956 C CA . ALA A 1 125 ? 12.487 8.999 -6.652 1.00 86.31 125 ALA A CA 1
ATOM 957 C C . ALA A 1 125 ? 12.682 8.233 -5.332 1.00 86.31 125 ALA A C 1
ATOM 959 O O . ALA A 1 125 ? 11.922 8.426 -4.383 1.00 86.31 125 ALA A O 1
ATOM 960 N N . TYR A 1 126 ? 13.740 7.423 -5.226 1.00 88.31 126 TYR A N 1
ATOM 961 C CA . TYR A 1 126 ? 14.080 6.723 -3.986 1.00 88.31 126 TYR A CA 1
ATOM 962 C C . TYR A 1 126 ? 14.392 7.683 -2.828 1.00 88.31 126 TYR A C 1
ATOM 964 O O . TYR A 1 126 ? 13.975 7.430 -1.696 1.00 88.31 126 TYR A O 1
ATOM 972 N N . ARG A 1 127 ? 15.109 8.782 -3.091 1.00 87.69 127 ARG A N 1
ATOM 973 C CA . ARG A 1 127 ? 15.456 9.792 -2.079 1.00 87.69 127 ARG A CA 1
ATOM 974 C C . ARG A 1 127 ? 14.235 10.570 -1.598 1.00 87.69 127 ARG A C 1
ATOM 976 O O . ARG A 1 127 ? 14.120 10.797 -0.395 1.00 87.69 127 ARG A O 1
ATOM 983 N N . ARG A 1 128 ? 13.301 10.903 -2.495 1.00 87.44 128 ARG A N 1
ATOM 984 C CA . ARG A 1 128 ? 12.042 11.592 -2.152 1.00 87.44 128 ARG A CA 1
ATOM 985 C C . ARG A 1 128 ? 11.169 10.809 -1.174 1.00 87.44 128 ARG A C 1
ATOM 987 O O . ARG A 1 128 ? 10.438 11.422 -0.409 1.00 87.44 128 ARG A O 1
ATOM 994 N N . LEU A 1 129 ? 11.294 9.479 -1.119 1.00 85.69 129 LEU A N 1
ATOM 995 C CA . LEU A 1 129 ? 10.591 8.670 -0.115 1.00 85.69 129 LEU A CA 1
ATOM 996 C C . LEU A 1 129 ? 10.991 9.013 1.328 1.00 85.69 129 LEU A C 1
ATOM 998 O O . LEU A 1 129 ? 10.288 8.624 2.258 1.00 85.69 129 LEU A O 1
ATOM 1002 N N . GLY A 1 130 ? 12.141 9.654 1.539 1.00 85.94 130 GLY A N 1
ATOM 1003 C CA . GLY A 1 130 ? 12.600 10.038 2.866 1.00 85.94 130 GLY A CA 1
ATOM 1004 C C . GLY A 1 130 ? 12.924 8.850 3.786 1.00 85.94 130 GLY A C 1
ATOM 1005 O O . GLY A 1 130 ? 12.940 7.675 3.366 1.00 85.94 130 GLY A O 1
ATOM 1006 N N . PRO A 1 131 ? 13.232 9.137 5.063 1.00 86.06 131 PRO A N 1
ATOM 1007 C CA . PRO A 1 131 ? 13.497 8.110 6.056 1.00 86.06 131 PRO A CA 1
ATOM 1008 C C . PRO A 1 131 ? 12.232 7.303 6.360 1.00 86.06 131 PRO A C 1
ATOM 1010 O O . PRO A 1 131 ? 11.118 7.662 5.995 1.00 86.06 131 PRO A O 1
ATOM 1013 N N . ARG A 1 132 ? 12.419 6.170 7.030 1.00 89.56 132 ARG A N 1
ATOM 1014 C CA . ARG A 1 132 ? 11.322 5.357 7.555 1.00 89.56 132 ARG A CA 1
ATOM 1015 C C . ARG A 1 132 ? 11.466 5.251 9.057 1.00 89.56 132 ARG A C 1
ATOM 1017 O O . ARG A 1 132 ? 12.573 5.035 9.556 1.00 89.56 132 ARG A O 1
ATOM 1024 N N . GLU A 1 133 ? 10.351 5.325 9.749 1.00 92.56 133 GLU A N 1
ATOM 1025 C CA . GLU A 1 133 ? 10.318 5.236 11.197 1.00 92.56 133 GLU A CA 1
ATOM 1026 C C . GLU A 1 133 ? 10.087 3.803 11.636 1.00 92.56 133 GLU A C 1
ATOM 1028 O O . GLU A 1 133 ? 9.393 3.034 10.970 1.00 92.56 133 GLU A O 1
ATOM 1033 N N . ARG A 1 134 ? 10.695 3.416 12.754 1.00 95.38 134 ARG A N 1
ATOM 1034 C CA . ARG A 1 134 ? 10.509 2.083 13.323 1.00 95.38 134 ARG A CA 1
ATOM 1035 C C . ARG A 1 134 ? 9.349 2.122 14.307 1.00 95.38 134 ARG A C 1
ATOM 1037 O O . ARG A 1 134 ? 9.431 2.819 15.311 1.00 95.38 134 ARG A O 1
ATOM 1044 N N . VAL A 1 135 ? 8.346 1.284 14.072 1.00 96.50 135 VAL A N 1
ATOM 1045 C CA . VAL A 1 135 ? 7.190 1.113 14.956 1.00 96.50 135 VAL A CA 1
ATOM 1046 C C . VAL A 1 135 ? 7.181 -0.300 15.529 1.00 96.50 135 VAL A C 1
ATOM 1048 O O . VAL A 1 135 ? 7.398 -1.283 14.813 1.00 96.50 135 VAL A O 1
ATOM 1051 N N . GLU A 1 136 ? 6.930 -0.394 16.831 1.00 96.50 136 GLU A N 1
ATOM 1052 C CA . GLU A 1 136 ? 6.680 -1.653 17.526 1.00 96.50 136 GLU A CA 1
ATOM 1053 C C . GLU A 1 136 ? 5.170 -1.868 17.666 1.00 96.50 136 GLU A C 1
ATOM 1055 O O . GLU A 1 136 ? 4.439 -0.983 18.114 1.00 96.50 136 GLU A O 1
ATOM 1060 N N . LEU A 1 137 ? 4.703 -3.028 17.212 1.00 97.38 137 LEU A N 1
ATOM 1061 C CA . LEU A 1 137 ? 3.300 -3.422 17.265 1.00 97.38 137 LEU A CA 1
ATOM 1062 C C . LEU A 1 137 ? 2.988 -4.085 18.609 1.00 97.38 137 LEU A C 1
ATOM 1064 O O . LEU A 1 137 ? 3.865 -4.692 19.223 1.00 97.38 137 LEU A O 1
ATOM 1068 N N . HIS A 1 138 ? 1.718 -4.066 19.020 1.00 96.81 138 HIS A N 1
ATOM 1069 C CA . HIS A 1 138 ? 1.253 -4.763 20.233 1.00 96.81 138 HIS A CA 1
ATOM 1070 C C . HIS A 1 138 ? 1.517 -6.277 20.200 1.00 96.81 138 HIS A C 1
ATOM 1072 O O . HIS A 1 138 ? 1.636 -6.917 21.238 1.00 96.81 138 HIS A O 1
ATOM 1078 N N . THR A 1 139 ? 1.684 -6.833 19.001 1.00 96.62 139 THR A N 1
ATOM 1079 C CA . THR A 1 139 ? 2.035 -8.234 18.753 1.00 96.62 139 THR A CA 1
ATOM 1080 C C . THR A 1 139 ? 3.514 -8.553 19.014 1.00 96.62 139 THR A C 1
ATOM 1082 O O . THR A 1 139 ? 3.933 -9.691 18.806 1.00 96.62 139 THR A O 1
ATOM 1085 N N . GLY A 1 140 ? 4.332 -7.564 19.396 1.00 96.38 140 GLY A N 1
ATOM 1086 C CA . GLY A 1 140 ? 5.780 -7.693 19.615 1.00 96.38 140 GLY A CA 1
ATOM 1087 C C . GLY A 1 140 ? 6.625 -7.648 18.335 1.00 96.38 140 GLY A C 1
ATOM 1088 O O . GLY A 1 140 ? 7.851 -7.768 18.381 1.00 96.38 140 GLY A O 1
ATOM 1089 N N . PHE A 1 141 ? 6.001 -7.473 17.167 1.00 96.81 141 PHE A N 1
ATOM 1090 C CA . PHE A 1 141 ? 6.716 -7.361 15.898 1.00 96.81 141 PHE A CA 1
ATOM 1091 C C . PHE A 1 141 ? 7.120 -5.919 15.593 1.00 96.81 141 PHE A C 1
ATOM 1093 O O . PHE A 1 141 ? 6.430 -4.961 15.932 1.00 96.81 141 PHE A O 1
ATOM 1100 N N . ARG A 1 142 ? 8.230 -5.776 14.864 1.00 95.50 142 ARG A N 1
ATOM 1101 C CA . ARG A 1 142 ? 8.725 -4.487 14.374 1.00 95.50 142 ARG A CA 1
ATOM 1102 C C . ARG A 1 142 ? 8.395 -4.310 12.899 1.00 95.50 142 ARG A C 1
ATOM 1104 O O . ARG A 1 142 ? 8.662 -5.201 12.087 1.00 95.50 142 ARG A O 1
ATOM 1111 N N . VAL A 1 143 ? 7.871 -3.139 12.562 1.00 96.50 143 VAL A N 1
ATOM 1112 C CA . VAL A 1 143 ? 7.636 -2.685 11.188 1.00 96.50 143 VAL A CA 1
ATOM 1113 C C . VAL A 1 143 ? 8.304 -1.335 10.971 1.00 96.50 143 VAL A C 1
ATOM 1115 O O . VAL A 1 143 ? 8.643 -0.634 11.925 1.00 96.50 143 VAL A O 1
ATOM 1118 N N . TYR A 1 144 ? 8.521 -0.983 9.710 1.00 95.38 144 TYR A N 1
ATOM 1119 C CA . TYR A 1 144 ? 9.030 0.325 9.335 1.00 95.38 144 TYR A CA 1
ATOM 1120 C C . TYR A 1 144 ? 8.025 1.035 8.448 1.00 95.38 144 TYR A C 1
ATOM 1122 O O . TYR A 1 144 ? 7.529 0.436 7.490 1.00 95.38 144 TYR A O 1
ATOM 1130 N N . VAL A 1 145 ? 7.753 2.295 8.749 1.00 95.75 145 VAL A N 1
ATOM 1131 C CA . VAL A 1 145 ? 6.652 3.046 8.149 1.00 95.75 145 VAL A CA 1
ATOM 1132 C C . VAL A 1 145 ? 7.149 4.327 7.501 1.00 95.75 145 VAL A C 1
ATOM 1134 O O . VAL A 1 145 ? 8.119 4.935 7.948 1.00 95.75 145 VAL A O 1
ATOM 1137 N N . ARG A 1 146 ? 6.465 4.714 6.431 1.00 95.06 146 ARG A N 1
ATOM 1138 C CA . ARG A 1 146 ? 6.412 6.086 5.930 1.00 95.06 146 ARG A CA 1
ATOM 1139 C C . ARG A 1 146 ? 4.960 6.509 5.956 1.00 95.06 146 ARG A C 1
ATOM 1141 O O . ARG A 1 146 ? 4.107 5.702 5.589 1.00 95.06 146 ARG A O 1
ATOM 1148 N N . SER A 1 147 ? 4.676 7.726 6.380 1.00 95.81 147 SER A N 1
ATOM 1149 C CA . SER A 1 147 ? 3.307 8.217 6.457 1.00 95.81 147 SER A CA 1
ATOM 1150 C C . SER A 1 147 ? 3.194 9.629 5.925 1.00 95.81 147 SER A C 1
ATOM 1152 O O . SER A 1 147 ? 4.115 10.420 6.084 1.00 95.81 147 SER A O 1
ATOM 1154 N N . ALA A 1 148 ? 2.038 9.921 5.341 1.00 96.81 148 ALA A N 1
ATOM 1155 C CA . ALA A 1 148 ? 1.631 11.256 4.933 1.00 96.81 148 ALA A CA 1
ATOM 1156 C C . ALA A 1 148 ? 0.244 11.542 5.529 1.00 96.81 148 ALA A C 1
ATOM 1158 O O . ALA A 1 148 ? -0.635 10.672 5.522 1.00 96.81 148 ALA A O 1
ATOM 1159 N N . GLY A 1 149 ? 0.064 12.737 6.096 1.00 96.31 149 GLY A N 1
ATOM 1160 C CA . GLY A 1 149 ? -1.198 13.169 6.707 1.00 96.31 149 GLY A CA 1
ATOM 1161 C C . GLY A 1 149 ? -1.549 12.555 8.074 1.00 96.31 149 GLY A C 1
ATOM 1162 O O . GLY A 1 149 ? -2.708 12.641 8.477 1.00 96.31 149 GLY A O 1
ATOM 1163 N N . LEU A 1 150 ? -0.601 11.926 8.785 1.00 95.69 150 LEU A N 1
ATOM 1164 C CA . LEU A 1 150 ? -0.787 11.389 10.148 1.00 95.69 150 LEU A CA 1
ATOM 1165 C C . LEU A 1 150 ? 0.399 11.740 11.043 1.00 95.69 150 LEU A C 1
ATOM 1167 O O . LEU A 1 150 ? 1.539 11.731 10.588 1.00 95.69 150 LEU A O 1
ATOM 1171 N N . SER A 1 151 ? 0.127 11.946 12.331 1.00 95.88 151 SER A N 1
ATOM 1172 C CA . SER A 1 151 ? 1.167 11.950 13.366 1.00 95.88 151 SER A CA 1
ATOM 1173 C C . SER A 1 151 ? 1.621 10.529 13.724 1.00 95.88 151 SER A C 1
ATOM 1175 O O . SER A 1 151 ? 0.848 9.573 13.617 1.00 95.88 151 SER A O 1
ATOM 1177 N N . ASP A 1 152 ? 2.830 10.379 14.266 1.00 94.50 152 ASP A N 1
ATOM 1178 C CA . ASP A 1 152 ? 3.398 9.077 14.654 1.00 94.50 152 ASP A CA 1
ATOM 1179 C C . ASP A 1 152 ? 2.477 8.317 15.620 1.00 94.50 152 ASP A C 1
ATOM 1181 O O . ASP A 1 152 ? 2.264 7.108 15.507 1.00 94.50 152 ASP A O 1
ATOM 1185 N N . ARG A 1 153 ? 1.847 9.042 16.556 1.00 95.44 153 ARG A N 1
ATOM 1186 C CA . ARG A 1 153 ? 0.878 8.474 17.508 1.00 95.44 153 ARG A CA 1
ATOM 1187 C C . ARG A 1 153 ? -0.345 7.890 16.802 1.00 95.44 153 ARG A C 1
ATOM 1189 O O . ARG A 1 153 ? -0.871 6.861 17.233 1.00 95.44 153 ARG A O 1
ATOM 1196 N N . GLU A 1 154 ? -0.821 8.541 15.746 1.00 96.19 154 GLU A N 1
ATOM 1197 C CA . GLU A 1 154 ? -1.944 8.054 14.946 1.00 96.19 154 GLU A CA 1
ATOM 1198 C C . GLU A 1 154 ? -1.544 6.863 14.084 1.00 96.19 154 GLU A C 1
ATOM 1200 O O . GLU A 1 154 ? -2.316 5.910 14.008 1.00 96.19 154 GLU A O 1
ATOM 1205 N N . VAL A 1 155 ? -0.333 6.866 13.519 1.00 97.06 155 VAL A N 1
ATOM 1206 C CA . VAL A 1 155 ? 0.222 5.727 12.776 1.00 97.06 155 VAL A CA 1
ATOM 1207 C C . VAL A 1 155 ? 0.293 4.489 13.668 1.00 97.06 155 VAL A C 1
ATOM 1209 O O . VAL A 1 155 ? -0.254 3.445 13.313 1.00 97.06 155 VAL A O 1
ATOM 1212 N N . VAL A 1 156 ? 0.887 4.604 14.860 1.00 97.12 156 VAL A N 1
ATOM 1213 C CA . VAL A 1 156 ? 0.975 3.496 15.828 1.00 97.12 156 VAL A CA 1
ATOM 1214 C C . VAL A 1 156 ? -0.416 2.972 16.186 1.00 97.12 156 VAL A C 1
ATOM 1216 O O . VAL A 1 156 ? -0.644 1.761 16.195 1.00 97.12 156 VAL A O 1
ATOM 1219 N N . ARG A 1 157 ? -1.374 3.871 16.450 1.00 95.88 157 ARG A N 1
ATOM 1220 C CA . ARG A 1 157 ? -2.754 3.479 16.763 1.00 95.88 157 ARG A CA 1
ATOM 1221 C C . ARG A 1 157 ? -3.418 2.759 15.589 1.00 95.88 157 ARG A C 1
ATOM 1223 O O . ARG A 1 157 ? -3.998 1.702 15.801 1.00 95.88 157 ARG A O 1
ATOM 1230 N N . ALA A 1 158 ? -3.317 3.301 14.376 1.00 96.38 158 ALA A N 1
ATOM 1231 C CA . ALA A 1 158 ? -3.902 2.719 13.172 1.00 96.38 158 ALA A CA 1
ATOM 1232 C C . ALA A 1 158 ? -3.359 1.310 12.907 1.00 96.38 158 ALA A C 1
ATOM 1234 O O . ALA A 1 15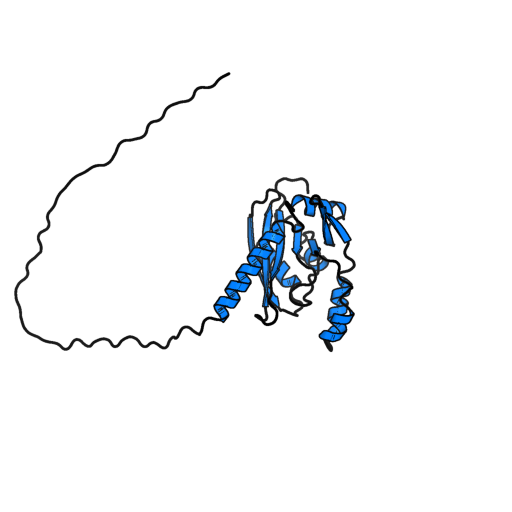8 ? -4.121 0.386 12.637 1.00 96.38 158 ALA A O 1
ATOM 1235 N N . LEU A 1 159 ? -2.042 1.130 13.022 1.00 97.12 159 LEU A N 1
ATOM 1236 C CA . LEU A 1 159 ? -1.399 -0.165 12.817 1.00 97.12 159 LEU A CA 1
ATOM 1237 C C . LEU A 1 159 ? -1.849 -1.198 13.844 1.00 97.12 159 LEU A C 1
ATOM 1239 O O . LEU A 1 159 ? -2.184 -2.320 13.469 1.00 97.12 159 LEU A O 1
ATOM 1243 N N . ASN A 1 160 ? -1.904 -0.815 15.117 1.00 96.56 160 ASN A N 1
ATOM 1244 C CA . ASN A 1 160 ? -2.347 -1.708 16.181 1.00 96.56 160 ASN A CA 1
ATOM 1245 C C . ASN A 1 160 ? -3.838 -2.054 16.069 1.00 96.56 160 ASN A C 1
ATOM 1247 O O . ASN A 1 160 ? -4.207 -3.205 16.276 1.00 96.56 160 ASN A O 1
ATOM 1251 N N . ASP A 1 161 ? -4.674 -1.093 15.671 1.00 95.44 161 ASP A N 1
ATOM 1252 C CA . ASP A 1 161 ? -6.115 -1.282 15.487 1.00 95.44 161 ASP A CA 1
ATOM 1253 C C . ASP A 1 161 ? -6.461 -2.297 14.386 1.00 95.44 161 ASP A C 1
ATOM 1255 O O . ASP A 1 161 ? -7.510 -2.932 14.459 1.00 95.44 161 ASP A O 1
ATOM 1259 N N . PHE A 1 162 ? -5.603 -2.441 13.372 1.00 97.00 162 PHE A N 1
ATOM 1260 C CA . PHE A 1 162 ? -5.832 -3.314 12.216 1.00 97.00 162 PHE A CA 1
ATOM 1261 C C . PHE A 1 162 ? -4.922 -4.544 12.176 1.00 97.00 162 PHE A C 1
ATOM 1263 O O . PHE A 1 162 ? -4.991 -5.307 11.217 1.00 97.00 162 PHE A O 1
ATOM 1270 N N . THR A 1 163 ? -4.069 -4.764 13.176 1.00 97.12 163 THR A N 1
ATOM 1271 C CA . THR A 1 163 ? -3.209 -5.955 13.243 1.00 97.12 163 THR A CA 1
ATOM 1272 C C . THR A 1 163 ? -3.729 -6.885 14.325 1.00 97.12 163 THR A C 1
ATOM 1274 O O . THR A 1 163 ? -3.664 -6.539 15.499 1.00 97.12 163 THR A O 1
ATOM 1277 N N . ILE A 1 164 ? -4.221 -8.071 13.961 1.00 96.19 164 ILE A N 1
ATOM 1278 C CA . ILE A 1 164 ? -4.644 -9.072 14.956 1.00 96.19 164 ILE A CA 1
ATOM 1279 C C . ILE A 1 164 ? -3.422 -9.851 15.443 1.00 96.19 164 ILE A C 1
ATOM 1281 O O . ILE A 1 164 ? -3.205 -10.006 16.642 1.00 96.19 164 ILE A O 1
ATOM 1285 N N . GLN A 1 165 ? -2.616 -10.347 14.501 1.00 95.00 165 GLN A N 1
ATOM 1286 C CA . GLN A 1 165 ? -1.461 -11.197 14.772 1.00 95.00 165 GLN A CA 1
ATOM 1287 C C . GLN A 1 165 ? -0.310 -10.900 13.811 1.00 95.00 165 GLN A C 1
ATOM 1289 O O . GLN A 1 165 ? -0.487 -10.413 12.694 1.00 95.00 165 GLN A O 1
ATOM 1294 N N . GLY A 1 166 ? 0.904 -11.252 14.236 1.00 95.75 166 GLY A N 1
ATOM 1295 C CA . GLY A 1 166 ? 2.091 -11.093 13.407 1.00 95.75 166 GLY A CA 1
ATOM 1296 C C . GLY A 1 166 ? 2.416 -9.625 13.126 1.00 95.75 166 GLY A C 1
ATOM 1297 O O . GLY A 1 166 ? 2.215 -8.753 13.966 1.00 95.75 166 GLY A O 1
ATOM 1298 N N . ARG A 1 167 ? 2.966 -9.361 11.937 1.00 95.81 167 ARG A N 1
ATOM 1299 C CA . ARG A 1 167 ? 3.470 -8.034 11.537 1.00 95.81 167 ARG A CA 1
ATOM 1300 C C . ARG A 1 167 ? 2.649 -7.332 10.457 1.00 95.81 167 ARG A C 1
ATOM 1302 O O . ARG A 1 167 ? 3.009 -6.231 10.060 1.00 95.81 167 ARG A O 1
ATOM 1309 N N . TYR A 1 168 ? 1.630 -7.992 9.913 1.00 96.69 168 TYR A N 1
ATOM 1310 C CA . TYR A 1 168 ? 0.874 -7.506 8.761 1.00 96.69 168 TYR A CA 1
ATOM 1311 C C . TYR A 1 168 ? -0.512 -7.059 9.226 1.00 96.69 168 TYR A C 1
ATOM 1313 O O . TYR A 1 168 ? -1.255 -7.916 9.702 1.00 96.69 168 TYR A O 1
ATOM 1321 N N . PRO A 1 169 ? -0.892 -5.781 9.049 1.00 97.88 169 PRO A N 1
ATOM 1322 C CA . PRO A 1 169 ? -2.278 -5.378 9.232 1.00 97.88 169 PRO A CA 1
ATOM 1323 C C . PRO A 1 169 ? -3.200 -6.209 8.337 1.00 97.88 169 PRO A C 1
ATOM 1325 O O . PRO A 1 169 ? -2.876 -6.480 7.178 1.00 97.88 169 PRO A O 1
ATOM 1328 N N . GLU A 1 170 ? -4.354 -6.603 8.857 1.00 98.38 170 GLU A N 1
ATOM 1329 C CA . GLU A 1 170 ? -5.302 -7.491 8.186 1.00 98.38 170 GLU A CA 1
ATOM 1330 C C . GLU A 1 170 ? -5.754 -7.003 6.801 1.00 98.38 170 GLU A C 1
ATOM 1332 O O . GLU A 1 170 ? -5.735 -7.826 5.880 1.00 98.38 170 GLU A O 1
ATOM 1337 N N . PRO A 1 171 ? -6.062 -5.704 6.574 1.00 98.19 171 PRO A N 1
ATOM 1338 C CA . PRO A 1 171 ? -6.450 -5.225 5.245 1.00 98.19 171 PRO A CA 1
ATOM 1339 C C . PRO A 1 171 ? -5.357 -5.508 4.203 1.00 98.19 171 PRO A C 1
ATOM 1341 O O . PRO A 1 171 ? -5.619 -6.001 3.108 1.00 98.19 171 PRO A O 1
ATOM 1344 N N . VAL A 1 172 ? -4.101 -5.272 4.586 1.00 98.31 172 VAL A N 1
ATOM 1345 C CA . VAL A 1 172 ? -2.911 -5.497 3.758 1.00 98.31 172 VAL A CA 1
ATOM 1346 C C . VAL A 1 172 ? -2.629 -6.989 3.573 1.00 98.31 172 VAL A C 1
ATOM 1348 O O . VAL A 1 172 ? -2.277 -7.432 2.479 1.00 98.31 172 VAL A O 1
ATOM 1351 N N . ARG A 1 173 ? -2.795 -7.795 4.629 1.00 98.06 173 ARG A N 1
ATOM 1352 C CA . ARG A 1 173 ? -2.608 -9.250 4.570 1.00 98.06 173 ARG A CA 1
ATOM 1353 C C . ARG A 1 173 ? -3.586 -9.889 3.582 1.00 98.06 173 ARG A C 1
ATOM 1355 O O . ARG A 1 173 ? -3.167 -10.723 2.775 1.00 98.06 173 ARG A O 1
ATOM 1362 N N . VAL A 1 174 ? -4.862 -9.501 3.638 1.00 98.56 174 VAL A N 1
ATOM 1363 C CA . VAL A 1 174 ? -5.905 -9.996 2.726 1.00 98.56 174 VAL A CA 1
ATOM 1364 C C . VAL A 1 174 ? -5.648 -9.512 1.302 1.00 98.56 174 VAL A C 1
ATOM 1366 O O . VAL A 1 174 ? -5.649 -10.336 0.388 1.00 98.56 174 VAL A O 1
ATOM 1369 N N . ALA A 1 175 ? -5.317 -8.232 1.109 1.00 98.62 175 ALA A N 1
ATOM 1370 C CA . ALA A 1 175 ? -4.910 -7.715 -0.195 1.00 98.62 175 ALA A CA 1
ATOM 1371 C C . ALA A 1 175 ? -3.748 -8.531 -0.792 1.00 98.62 175 ALA A C 1
ATOM 1373 O O . ALA A 1 175 ? -3.802 -8.947 -1.945 1.00 98.62 175 ALA A O 1
ATOM 1374 N N . GLY A 1 176 ? -2.737 -8.877 0.009 1.00 98.19 176 GLY A N 1
ATOM 1375 C CA . GLY A 1 176 ? -1.603 -9.679 -0.460 1.00 98.19 176 GLY A CA 1
ATOM 1376 C C . GLY A 1 176 ? -1.989 -11.102 -0.875 1.00 98.19 176 GLY A C 1
ATOM 1377 O O . GLY A 1 176 ? -1.376 -11.674 -1.775 1.00 98.19 176 GLY A O 1
ATOM 1378 N N . LEU A 1 177 ? -3.005 -11.700 -0.242 1.00 98.50 177 LEU A N 1
ATOM 1379 C CA . LEU A 1 177 ? -3.557 -12.988 -0.677 1.00 98.50 177 LEU A CA 1
ATOM 1380 C C . LEU A 1 177 ? -4.271 -12.861 -2.025 1.00 98.50 177 LEU A C 1
ATOM 1382 O O . LEU A 1 177 ? -4.029 -13.690 -2.902 1.00 98.50 1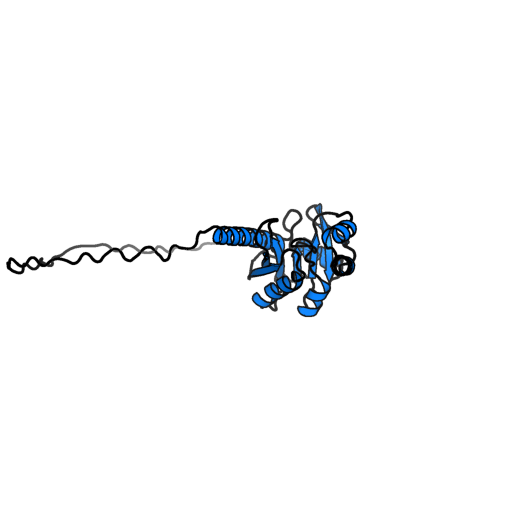77 LEU A O 1
ATOM 1386 N N . LEU A 1 178 ? -5.080 -11.813 -2.203 1.00 98.50 178 LEU A N 1
ATOM 1387 C CA . LEU A 1 178 ? -5.788 -11.545 -3.456 1.00 98.50 178 LEU A CA 1
ATOM 1388 C C . LEU A 1 178 ? -4.822 -11.268 -4.610 1.00 98.50 178 LEU A C 1
ATOM 1390 O O . LEU A 1 178 ? -4.934 -11.911 -5.650 1.00 98.50 178 LEU A O 1
ATOM 1394 N N . ALA A 1 179 ? -3.828 -10.398 -4.409 1.00 98.06 179 ALA A N 1
ATOM 1395 C CA . ALA A 1 179 ? -2.824 -10.079 -5.424 1.00 98.06 179 ALA A CA 1
ATOM 1396 C C . ALA A 1 179 ? -2.082 -11.339 -5.901 1.00 98.06 179 ALA A C 1
ATOM 1398 O O . ALA A 1 179 ? -1.937 -11.572 -7.101 1.00 98.06 179 ALA A O 1
ATOM 1399 N N . ARG A 1 180 ? -1.674 -12.212 -4.967 1.00 96.94 180 ARG A N 1
ATOM 1400 C CA . ARG A 1 180 ? -1.022 -13.491 -5.299 1.00 96.94 180 ARG A CA 1
ATOM 1401 C C . ARG A 1 180 ? -1.941 -14.447 -6.057 1.00 96.94 180 ARG A C 1
ATOM 1403 O O . ARG A 1 180 ? -1.481 -15.119 -6.977 1.00 96.94 180 ARG A O 1
ATOM 1410 N N . ALA A 1 181 ? -3.207 -14.552 -5.657 1.00 97.62 181 ALA A N 1
ATOM 1411 C CA . ALA A 1 181 ? -4.173 -15.417 -6.329 1.00 97.62 181 ALA A CA 1
ATOM 1412 C C . ALA A 1 181 ? -4.451 -14.936 -7.762 1.00 97.62 181 ALA A C 1
ATOM 1414 O O . ALA A 1 181 ? -4.400 -15.733 -8.698 1.00 97.62 181 ALA A O 1
ATOM 1415 N N . ALA A 1 182 ? -4.656 -13.630 -7.940 1.00 96.88 182 ALA A N 1
ATOM 1416 C CA . ALA A 1 182 ? -4.873 -13.009 -9.240 1.00 96.88 182 ALA A CA 1
ATOM 1417 C C . ALA A 1 182 ? -3.648 -13.141 -10.161 1.00 96.88 182 ALA A C 1
ATOM 1419 O O . ALA A 1 182 ? -3.805 -13.486 -11.330 1.00 96.88 182 ALA A O 1
ATOM 1420 N N . LEU A 1 183 ? -2.427 -12.976 -9.634 1.00 95.25 183 LEU A N 1
ATOM 1421 C CA . LEU A 1 183 ? -1.204 -13.224 -10.403 1.00 95.25 183 LEU A CA 1
ATOM 1422 C C . LEU A 1 183 ? -1.152 -14.667 -10.927 1.00 95.25 183 LEU A C 1
ATOM 1424 O O . LEU A 1 183 ? -0.912 -14.876 -12.112 1.00 95.25 183 LEU A O 1
ATOM 1428 N N . ARG A 1 184 ? -1.430 -15.663 -10.075 1.00 94.00 184 ARG A N 1
ATOM 1429 C CA . ARG A 1 184 ? -1.448 -17.079 -10.488 1.00 94.00 184 ARG A CA 1
ATOM 1430 C C . ARG A 1 184 ? -2.494 -17.358 -11.563 1.00 94.00 184 ARG A C 1
ATOM 1432 O O . ARG A 1 184 ? -2.225 -18.125 -12.483 1.00 94.00 184 ARG A O 1
ATOM 1439 N N . LEU A 1 185 ? -3.671 -16.742 -11.451 1.00 93.50 185 LEU A N 1
ATOM 1440 C CA . LEU A 1 185 ? -4.717 -16.859 -12.463 1.00 93.50 185 LEU A CA 1
ATOM 1441 C C . LEU A 1 185 ? -4.249 -16.280 -13.804 1.00 93.50 185 LEU A C 1
ATOM 1443 O O . LEU A 1 185 ? -4.359 -16.949 -14.828 1.00 93.50 185 LEU A O 1
ATOM 1447 N N . MET A 1 186 ? -3.675 -15.075 -13.790 1.00 89.94 186 MET A N 1
ATOM 1448 C CA . MET A 1 186 ? -3.162 -14.407 -14.989 1.00 89.94 186 MET A CA 1
ATOM 1449 C C . MET A 1 186 ? -2.069 -15.235 -15.681 1.00 89.94 186 MET A C 1
ATOM 1451 O O . MET A 1 186 ? -2.083 -15.391 -16.900 1.00 89.94 186 MET A O 1
ATOM 1455 N N . GLU A 1 187 ? -1.162 -15.831 -14.909 1.00 88.44 187 GLU A N 1
ATOM 1456 C CA . GLU A 1 187 ? -0.138 -16.740 -15.434 1.00 88.44 187 GLU A CA 1
ATOM 1457 C C . GLU A 1 187 ? -0.727 -18.031 -16.010 1.00 88.44 187 GLU A C 1
ATOM 1459 O O . GLU A 1 187 ? -0.222 -18.550 -17.004 1.00 88.44 187 GLU A O 1
ATOM 1464 N N . GLY A 1 188 ? -1.794 -18.554 -15.402 1.00 85.94 188 GLY A N 1
ATOM 1465 C CA . GLY A 1 188 ? -2.520 -19.714 -15.912 1.00 85.94 188 GLY A CA 1
ATOM 1466 C C . GLY A 1 188 ? -3.174 -19.441 -17.266 1.00 85.94 188 GLY A C 1
ATOM 1467 O O . GLY A 1 188 ? -3.059 -20.266 -18.167 1.00 85.94 188 GLY A O 1
ATOM 1468 N N . ILE A 1 189 ? -3.789 -18.265 -17.432 1.00 83.19 189 ILE A N 1
ATOM 1469 C CA . ILE A 1 189 ? -4.414 -17.841 -18.696 1.00 83.19 189 ILE A CA 1
ATOM 1470 C C . ILE A 1 189 ? -3.365 -17.739 -19.810 1.00 83.19 189 ILE A C 1
ATOM 1472 O O . ILE A 1 189 ? -3.582 -18.248 -20.903 1.00 83.19 189 ILE A O 1
ATOM 1476 N N . GLN A 1 190 ? -2.199 -17.151 -19.530 1.00 72.81 190 GLN A N 1
ATOM 1477 C CA . GLN A 1 190 ? -1.125 -17.006 -20.524 1.00 72.81 190 GLN A CA 1
ATOM 1478 C C . GLN A 1 190 ? -0.497 -18.334 -20.967 1.00 72.81 190 GLN A C 1
ATOM 1480 O O . GLN A 1 190 ? 0.137 -18.391 -22.017 1.00 72.81 190 GLN A O 1
ATOM 1485 N N . ARG A 1 191 ? -0.647 -19.400 -20.174 1.00 69.94 191 ARG A N 1
ATOM 1486 C CA . ARG A 1 191 ? -0.145 -20.741 -20.505 1.00 69.94 191 ARG A CA 1
ATOM 1487 C C . ARG A 1 191 ? -1.121 -21.568 -21.336 1.00 69.94 191 ARG A C 1
ATOM 1489 O O . ARG A 1 191 ? -0.731 -22.639 -21.797 1.00 69.94 191 ARG A O 1
ATOM 1496 N N . GLN A 1 192 ? -2.367 -21.126 -21.515 1.00 58.88 192 GLN A N 1
ATOM 1497 C CA . GLN A 1 192 ? -3.306 -21.846 -22.369 1.00 58.88 192 GLN A CA 1
ATOM 1498 C C . GLN A 1 192 ? -2.927 -21.625 -23.841 1.00 58.88 192 GLN A C 1
ATOM 1500 O O . GLN A 1 192 ? -2.809 -20.471 -24.261 1.00 58.88 192 GLN A O 1
ATOM 1505 N N . PRO A 1 193 ? -2.724 -22.695 -24.637 1.00 56.03 193 PRO A N 1
ATOM 1506 C CA . PRO A 1 193 ? -2.581 -22.536 -26.077 1.00 56.03 193 PRO A CA 1
ATOM 1507 C C . PRO A 1 193 ? -3.845 -21.857 -26.629 1.00 56.03 193 PRO A C 1
ATOM 1509 O O . PRO A 1 193 ? -4.921 -22.017 -26.038 1.00 56.03 193 PRO A O 1
ATOM 1512 N N . PRO A 1 194 ? -3.745 -21.095 -27.735 1.00 59.59 194 PRO A N 1
ATOM 1513 C CA . PRO A 1 194 ? -4.918 -20.511 -28.367 1.00 59.59 194 PRO A CA 1
ATOM 1514 C C . PRO A 1 194 ? -5.971 -21.604 -28.551 1.00 59.59 194 PRO A C 1
ATOM 1516 O O . PRO A 1 194 ? -5.656 -22.667 -29.085 1.00 59.59 194 PRO A O 1
ATOM 1519 N N . LEU A 1 195 ? -7.197 -21.360 -28.076 1.00 59.88 195 LEU A N 1
ATOM 1520 C CA . LEU A 1 195 ? -8.335 -22.226 -28.372 1.00 59.88 195 LEU A CA 1
ATOM 1521 C C . LEU A 1 195 ? -8.375 -22.418 -29.886 1.00 59.88 195 LEU A C 1
ATOM 1523 O O . LEU A 1 195 ? -8.582 -21.450 -30.621 1.00 59.88 195 LEU A O 1
ATOM 1527 N N . ASP A 1 196 ? -8.123 -23.649 -30.321 1.00 60.88 196 ASP A N 1
ATOM 1528 C CA . ASP A 1 196 ? -8.119 -24.041 -31.719 1.00 60.88 196 ASP A CA 1
ATOM 1529 C C . ASP A 1 196 ? -9.505 -23.750 -32.312 1.00 60.88 196 ASP A C 1
ATOM 1531 O O . ASP A 1 196 ? -10.456 -24.517 -32.161 1.00 60.88 196 ASP A O 1
ATOM 1535 N N . ARG A 1 197 ? -9.652 -22.584 -32.954 1.00 55.09 197 ARG A N 1
ATOM 1536 C CA . ARG A 1 197 ? -10.855 -22.204 -33.712 1.00 55.09 197 ARG A CA 1
ATOM 1537 C C . ARG A 1 197 ? -10.883 -22.893 -35.087 1.00 55.09 197 ARG A C 1
ATOM 1539 O O . ARG A 1 197 ? -11.503 -22.371 -36.010 1.00 55.09 197 ARG A O 1
ATOM 1546 N N . GLY A 1 198 ? -10.190 -24.024 -35.235 1.00 54.47 198 GLY A N 1
ATOM 1547 C CA . GLY A 1 198 ? -9.997 -24.755 -36.483 1.00 54.47 198 GLY A CA 1
ATOM 1548 C C . GLY A 1 198 ? -10.494 -26.201 -36.482 1.00 54.47 198 GLY A C 1
ATOM 1549 O O . GLY A 1 198 ? -10.304 -26.887 -37.483 1.00 54.47 198 GLY A O 1
ATOM 1550 N N . ALA A 1 199 ? -11.173 -26.686 -35.437 1.00 53.88 199 ALA A N 1
ATOM 1551 C CA . ALA A 1 199 ? -11.896 -27.954 -35.539 1.00 53.88 199 ALA A CA 1
ATOM 1552 C C . ALA A 1 199 ? -13.181 -27.725 -36.348 1.00 53.88 199 ALA A C 1
ATOM 1554 O O . ALA A 1 199 ? -14.205 -27.279 -35.825 1.00 53.88 199 ALA A O 1
ATOM 1555 N N . GLY A 1 200 ? -13.086 -27.968 -37.657 1.00 48.81 200 GLY A N 1
ATOM 1556 C CA . GLY A 1 200 ? -14.197 -27.900 -38.594 1.00 48.81 200 GLY A CA 1
ATOM 1557 C C . GLY A 1 200 ? -15.447 -28.583 -38.043 1.00 48.81 200 GLY A C 1
ATOM 1558 O O . GLY A 1 200 ? -15.374 -29.615 -37.373 1.00 48.81 200 GLY A O 1
ATOM 1559 N N . ARG A 1 201 ? -16.607 -27.985 -38.341 1.00 52.78 201 ARG A N 1
ATOM 1560 C CA . ARG A 1 201 ? -17.919 -28.624 -38.176 1.00 52.78 201 ARG A CA 1
ATOM 1561 C C . ARG A 1 201 ? -17.791 -30.100 -38.584 1.00 52.78 201 ARG A C 1
ATOM 1563 O O . ARG A 1 201 ? -17.332 -30.341 -39.705 1.00 52.78 201 ARG A O 1
ATOM 1570 N N . PRO A 1 202 ? -18.188 -31.072 -37.742 1.00 51.62 202 PRO A N 1
ATOM 1571 C CA . PRO A 1 202 ? -18.249 -32.450 -38.200 1.00 51.62 202 PRO A CA 1
ATOM 1572 C C . PRO A 1 202 ? -19.128 -32.485 -39.458 1.00 51.62 202 PRO A C 1
ATOM 1574 O O . PRO A 1 202 ? -20.121 -31.745 -39.518 1.00 51.62 202 PRO A O 1
ATOM 1577 N N . PRO A 1 203 ? -18.755 -33.264 -40.487 1.00 45.56 203 PRO A N 1
ATOM 1578 C CA . PRO A 1 203 ? -19.518 -33.297 -41.719 1.00 45.56 203 PRO A CA 1
ATOM 1579 C C . PRO A 1 203 ? -20.955 -33.684 -41.380 1.00 45.56 203 PRO A C 1
ATOM 1581 O O . PRO A 1 203 ? -21.203 -34.697 -40.722 1.00 45.56 203 PRO A O 1
ATOM 1584 N N . VAL A 1 204 ? -21.900 -32.845 -41.813 1.00 58.00 204 VAL A N 1
ATOM 1585 C CA . VAL A 1 204 ? -23.310 -33.222 -41.892 1.00 58.00 204 VAL A CA 1
ATOM 1586 C C . VAL A 1 204 ? -23.343 -34.521 -42.684 1.00 58.00 204 VAL A C 1
ATOM 1588 O O . VAL A 1 204 ? -22.988 -34.548 -43.862 1.00 58.00 204 VAL A O 1
ATOM 1591 N N . GLN A 1 205 ? -23.708 -35.615 -42.018 1.00 46.84 205 GLN A N 1
ATOM 1592 C CA . GLN A 1 205 ? -24.010 -36.855 -42.708 1.00 46.84 205 GLN A CA 1
ATOM 1593 C C . GLN A 1 205 ? -25.233 -36.566 -43.572 1.00 46.84 205 GLN A C 1
ATOM 1595 O O . GLN A 1 205 ? -26.346 -36.433 -43.068 1.00 46.84 205 GLN A O 1
ATOM 1600 N N . SER A 1 206 ? -25.014 -36.399 -44.874 1.00 47.50 206 SER A N 1
ATOM 1601 C CA . SER A 1 206 ? -26.089 -36.384 -45.853 1.00 47.50 206 SER A CA 1
ATOM 1602 C C . SER A 1 206 ? -26.799 -37.730 -45.759 1.00 47.50 206 SER A C 1
ATOM 1604 O O . SER A 1 206 ? -26.255 -38.756 -46.182 1.00 47.50 206 SER A O 1
ATOM 1606 N N . SER A 1 207 ? -27.991 -37.733 -45.174 1.00 45.72 207 SER A N 1
ATOM 1607 C CA . SER A 1 207 ? -28.898 -38.866 -45.212 1.00 45.72 207 SER A CA 1
ATOM 1608 C C . SER A 1 207 ? -29.253 -39.124 -46.672 1.00 45.72 207 SER A C 1
ATOM 1610 O O . SER A 1 207 ? -30.054 -38.418 -47.282 1.00 45.72 207 SER A O 1
ATOM 1612 N N . ARG A 1 208 ? -28.618 -40.138 -47.270 1.00 43.09 208 ARG A N 1
ATOM 1613 C CA . ARG A 1 208 ? -29.131 -40.719 -48.506 1.00 43.09 208 ARG A CA 1
ATOM 1614 C C . ARG A 1 208 ? -30.521 -41.258 -48.207 1.00 43.09 208 ARG A C 1
ATOM 1616 O O . ARG A 1 208 ? -30.694 -42.110 -47.335 1.00 43.09 208 ARG A O 1
ATOM 1623 N N . SER A 1 209 ? -31.480 -40.725 -48.947 1.00 45.78 209 SER A N 1
ATOM 1624 C CA . SER A 1 209 ? -32.819 -41.252 -49.108 1.00 45.78 209 SER A CA 1
ATOM 1625 C C . SER A 1 209 ? -32.774 -42.764 -49.335 1.00 45.78 209 SER A C 1
ATOM 1627 O O . SER A 1 209 ? -32.157 -43.268 -50.275 1.00 45.78 209 SER A O 1
ATOM 1629 N N . ARG A 1 210 ? -33.458 -43.499 -48.462 1.00 41.00 210 ARG A N 1
ATOM 1630 C CA . ARG A 1 210 ? -34.127 -44.733 -48.853 1.00 41.00 210 ARG A CA 1
ATOM 1631 C C . ARG A 1 210 ? -35.604 -44.523 -48.597 1.00 41.00 210 ARG A C 1
ATOM 1633 O O . ARG A 1 210 ? -36.078 -44.629 -47.471 1.00 41.00 210 ARG A O 1
ATOM 1640 N N . ASP A 1 211 ? -36.283 -44.168 -49.677 1.00 42.38 211 ASP A N 1
ATOM 1641 C CA . ASP A 1 211 ? -37.700 -44.430 -49.834 1.00 42.38 211 ASP A CA 1
ATOM 1642 C C . ASP A 1 211 ? -37.979 -45.914 -49.581 1.00 42.38 211 ASP A C 1
ATOM 1644 O O . ASP A 1 211 ? -37.237 -46.783 -50.043 1.00 42.38 211 ASP A O 1
ATOM 1648 N N . GLY A 1 212 ? -39.081 -46.188 -48.884 1.00 40.06 212 GLY A N 1
ATOM 1649 C CA . GLY A 1 212 ? -39.708 -47.505 -48.890 1.00 40.06 212 GLY A CA 1
ATOM 1650 C C . GLY A 1 212 ? -40.129 -48.020 -47.520 1.00 40.06 212 GLY A C 1
ATOM 1651 O O . GLY A 1 212 ? -39.444 -48.858 -46.950 1.00 40.06 212 GLY A O 1
ATOM 1652 N N . ALA A 1 213 ? -41.279 -47.553 -47.025 1.00 39.44 213 ALA A N 1
ATOM 1653 C CA . ALA A 1 213 ? -42.432 -48.397 -46.669 1.00 39.44 213 ALA A CA 1
ATOM 1654 C C . ALA A 1 213 ? -43.370 -47.651 -45.707 1.00 39.44 213 ALA A C 1
ATOM 1656 O O . ALA A 1 213 ? -42.997 -47.247 -44.610 1.00 39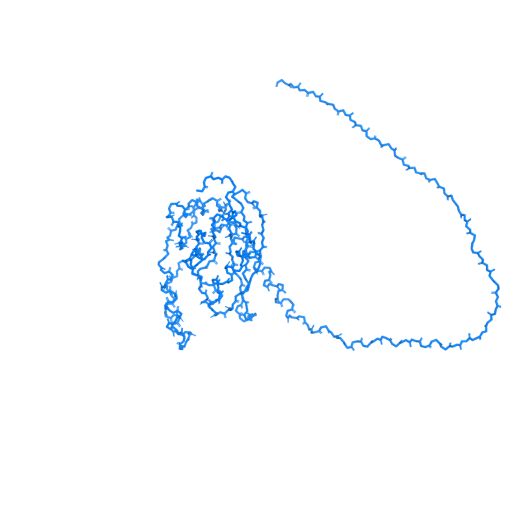.44 213 ALA A O 1
ATOM 1657 N N . ARG A 1 214 ? -44.618 -47.478 -46.149 1.00 41.91 214 ARG A N 1
ATOM 1658 C CA . ARG A 1 214 ? -45.743 -46.972 -45.359 1.00 41.91 214 ARG A CA 1
ATOM 1659 C C . ARG A 1 214 ? -46.263 -48.084 -44.437 1.00 41.91 214 ARG A C 1
ATOM 1661 O O . ARG A 1 214 ? -46.409 -49.215 -44.888 1.00 41.91 214 ARG A O 1
ATOM 1668 N N . GLY A 1 215 ? -46.634 -47.737 -43.207 1.00 37.53 215 GLY A N 1
ATOM 1669 C CA . GLY A 1 215 ? -47.415 -48.567 -42.279 1.00 37.53 215 GLY A CA 1
ATOM 1670 C C . GLY A 1 215 ? -47.892 -47.719 -41.090 1.00 37.53 215 GLY A C 1
ATOM 1671 O O . GLY A 1 215 ? -47.177 -46.789 -40.725 1.00 37.53 215 GLY A O 1
ATOM 1672 N N . PRO A 1 216 ? -49.115 -47.922 -40.566 1.00 47.88 216 PRO A N 1
ATOM 1673 C CA . PRO A 1 216 ? -49.947 -46.834 -40.059 1.00 47.88 216 PRO A CA 1
ATOM 1674 C C . PRO A 1 216 ? -49.664 -46.433 -38.608 1.00 47.88 216 PRO A C 1
ATOM 1676 O O . PRO A 1 216 ? -49.155 -47.202 -37.799 1.00 47.88 216 PRO A O 1
ATOM 1679 N N . TRP A 1 217 ? -50.065 -45.199 -38.309 1.00 43.53 217 TRP A N 1
ATOM 1680 C CA . TRP A 1 217 ? -50.093 -44.558 -37.001 1.00 43.53 217 TRP A CA 1
ATOM 1681 C C . TRP A 1 217 ? -50.609 -45.473 -35.884 1.00 43.53 217 TRP A C 1
ATOM 1683 O O . TRP A 1 217 ? -51.768 -45.883 -35.896 1.00 43.53 217 TRP A O 1
ATOM 1693 N N . THR A 1 218 ? -49.785 -45.682 -34.861 1.00 44.75 218 THR A N 1
ATOM 1694 C CA . THR A 1 218 ? -50.243 -46.119 -33.539 1.00 44.75 218 THR A CA 1
ATOM 1695 C C . THR A 1 218 ? -49.857 -45.059 -32.517 1.00 44.75 218 THR A C 1
ATOM 1697 O O . THR A 1 218 ? -48.690 -44.908 -32.157 1.00 44.75 218 THR A O 1
ATOM 1700 N N . THR A 1 219 ? -50.851 -44.293 -32.077 1.00 51.38 219 THR A N 1
ATOM 1701 C CA . THR A 1 219 ? -50.782 -43.425 -30.898 1.00 51.38 219 THR A CA 1
ATOM 1702 C C . THR A 1 219 ? -50.444 -44.248 -29.652 1.00 51.38 219 THR A C 1
ATOM 1704 O O . THR A 1 219 ? -51.127 -45.247 -29.412 1.00 51.38 219 THR A O 1
ATOM 1707 N N . PRO A 1 220 ? -49.467 -43.848 -28.820 1.00 54.06 220 PRO A N 1
ATOM 1708 C CA . PRO A 1 220 ? -49.344 -44.420 -27.488 1.00 54.06 220 PRO A CA 1
ATOM 1709 C C . PRO A 1 220 ? -50.491 -43.899 -26.596 1.00 54.06 220 PRO A C 1
ATOM 1711 O O . PRO A 1 220 ? -50.864 -42.726 -26.705 1.00 54.06 220 PRO A O 1
ATOM 1714 N N . PRO A 1 221 ? -51.086 -44.746 -25.738 1.00 52.62 221 PRO A N 1
ATOM 1715 C CA . PRO A 1 221 ? -52.205 -44.358 -24.884 1.00 52.62 221 PRO A CA 1
ATOM 1716 C C . PRO A 1 221 ? -51.749 -43.414 -23.755 1.00 52.62 221 PRO A C 1
ATOM 1718 O O . PRO A 1 221 ? -50.628 -43.554 -23.261 1.00 52.62 221 PRO A O 1
ATOM 1721 N N . PRO A 1 222 ? -52.606 -42.489 -23.282 1.00 57.75 222 PRO A N 1
ATOM 1722 C CA . PRO A 1 222 ? -52.365 -41.752 -22.055 1.00 57.75 222 PRO A CA 1
ATOM 1723 C C . PRO A 1 222 ? -53.081 -42.449 -20.898 1.00 57.75 222 PRO A C 1
ATOM 1725 O O . PRO A 1 222 ? -54.308 -42.493 -20.864 1.00 57.75 222 PRO A O 1
ATOM 1728 N N . SER A 1 223 ? -52.344 -42.945 -19.913 1.00 44.31 223 SER A N 1
ATOM 1729 C CA . SER A 1 223 ? -52.925 -43.312 -18.617 1.00 44.31 223 SER A CA 1
ATOM 1730 C C . SER A 1 223 ? -51.833 -43.798 -17.683 1.00 44.31 223 SER A C 1
ATOM 1732 O O . SER A 1 223 ? -50.955 -44.529 -18.121 1.00 44.31 223 SER A O 1
ATOM 1734 N N . ARG A 1 224 ? -51.864 -43.562 -16.382 1.00 39.25 224 ARG A N 1
ATOM 1735 C CA . ARG A 1 224 ? -52.624 -42.695 -15.471 1.00 39.25 224 ARG A CA 1
ATOM 1736 C C . ARG A 1 224 ? -52.195 -43.211 -14.093 1.00 39.25 224 ARG A C 1
ATOM 1738 O O . ARG A 1 224 ? -51.834 -44.379 -13.973 1.00 39.25 224 ARG A O 1
ATOM 1745 N N . ASP A 1 225 ? -52.361 -42.361 -13.090 1.00 39.84 225 ASP A N 1
ATOM 1746 C CA . ASP A 1 225 ? -52.484 -42.755 -11.686 1.00 39.84 225 ASP A CA 1
ATOM 1747 C C . ASP A 1 225 ? -51.151 -43.205 -11.029 1.00 39.84 225 ASP A C 1
ATOM 1749 O O . ASP A 1 225 ? -50.298 -43.841 -11.624 1.00 39.84 225 ASP A O 1
ATOM 1753 N N . ALA A 1 226 ? -50.852 -42.877 -9.779 1.00 39.62 226 ALA A N 1
ATOM 1754 C CA . ALA A 1 226 ? -51.686 -42.294 -8.752 1.00 39.62 226 ALA A CA 1
ATOM 1755 C C . ALA A 1 226 ? -50.813 -41.932 -7.541 1.00 39.62 226 ALA A C 1
ATOM 1757 O O . ALA A 1 226 ? -49.835 -42.615 -7.265 1.00 39.62 226 ALA A O 1
ATOM 1758 N N . GLN A 1 227 ? -51.313 -40.960 -6.769 1.00 42.69 227 GLN A N 1
ATOM 1759 C CA . GLN A 1 227 ? -51.271 -40.923 -5.298 1.00 42.69 227 GLN A CA 1
ATOM 1760 C C . GLN A 1 227 ? -49.890 -40.640 -4.681 1.00 42.69 227 GLN A C 1
ATOM 1762 O O . GLN A 1 227 ? -48.957 -41.420 -4.756 1.00 42.69 227 GLN A O 1
ATOM 1767 N N . GLY A 1 228 ? -49.685 -39.444 -4.127 1.00 35.59 228 GLY A N 1
ATOM 1768 C CA . GLY A 1 228 ? -50.102 -39.122 -2.753 1.00 35.59 228 GLY A CA 1
ATOM 1769 C C . GLY A 1 228 ? -48.871 -39.335 -1.863 1.00 35.59 228 GLY A C 1
ATOM 1770 O O . GLY A 1 228 ? -48.304 -40.409 -1.854 1.00 35.59 228 GLY A O 1
ATOM 1771 N N . SER A 1 229 ? -48.292 -38.341 -1.200 1.00 38.97 229 SER A N 1
ATOM 1772 C CA . SER A 1 229 ? -48.899 -37.615 -0.089 1.00 38.97 229 SER A CA 1
ATOM 1773 C C . SER A 1 229 ? -48.006 -36.435 0.319 1.00 38.97 229 SER A C 1
ATOM 1775 O O . SER A 1 229 ? -46.793 -36.569 0.468 1.00 38.97 229 SER A O 1
ATOM 1777 N N . ARG A 1 230 ? -48.632 -35.276 0.534 1.00 44.34 230 ARG A N 1
ATOM 1778 C CA . ARG A 1 230 ? -48.082 -34.097 1.228 1.00 44.34 230 ARG A CA 1
ATOM 1779 C C . ARG A 1 230 ? -48.465 -34.169 2.737 1.00 44.34 230 ARG A C 1
ATOM 1781 O O . ARG A 1 230 ? -49.210 -35.071 3.105 1.00 44.34 230 ARG A O 1
ATOM 1788 N N . PRO A 1 231 ? -47.954 -33.287 3.620 1.00 56.47 231 PRO A N 1
ATOM 1789 C CA . PRO A 1 231 ? -47.214 -33.630 4.846 1.00 56.47 231 PRO A CA 1
ATOM 1790 C C . PRO A 1 231 ? -47.986 -33.305 6.150 1.00 56.47 231 PRO A C 1
ATOM 1792 O O . PRO A 1 231 ? -49.095 -32.777 6.079 1.00 56.47 231 PRO A O 1
ATOM 1795 N N . PRO A 1 232 ? -47.364 -33.425 7.341 1.00 52.47 232 PRO A N 1
ATOM 1796 C CA . PRO A 1 232 ? -47.685 -32.559 8.483 1.00 52.47 232 PRO A CA 1
ATOM 1797 C C . PRO A 1 232 ? -46.461 -31.692 8.857 1.00 52.47 232 PRO A C 1
ATOM 1799 O O . PRO A 1 232 ? -45.342 -32.180 8.952 1.00 52.47 232 PRO A O 1
ATOM 1802 N N . ARG A 1 233 ? -46.538 -30.356 8.796 1.00 41.38 233 ARG A N 1
ATOM 1803 C CA . ARG A 1 233 ? -47.080 -29.376 9.768 1.00 41.38 233 ARG A CA 1
ATOM 1804 C C . ARG A 1 233 ? -46.307 -29.249 11.094 1.00 41.38 233 ARG A C 1
ATOM 1806 O O . ARG A 1 233 ? -46.390 -30.087 11.976 1.00 41.38 233 ARG A O 1
ATOM 1813 N N . ALA A 1 234 ? -45.636 -28.097 11.178 1.00 47.56 234 ALA A N 1
ATOM 1814 C CA . ALA A 1 234 ? -45.360 -27.215 12.314 1.00 47.56 234 ALA A CA 1
ATOM 1815 C C . ALA A 1 234 ? -45.845 -27.627 13.719 1.00 47.56 234 ALA A C 1
ATOM 1817 O O . ALA A 1 234 ? -47.043 -27.745 13.963 1.00 47.56 234 ALA A O 1
ATOM 1818 N N . GLY A 1 235 ? -44.905 -27.621 14.670 1.00 40.09 235 GLY A N 1
ATOM 1819 C CA . GLY A 1 235 ? -45.160 -27.477 16.103 1.00 40.09 235 GLY A CA 1
ATOM 1820 C C . GLY A 1 235 ? -44.444 -26.239 16.653 1.00 40.09 235 GLY A C 1
ATOM 1821 O O . GLY A 1 235 ? -43.218 -26.190 16.689 1.00 40.09 235 GLY A O 1
ATOM 1822 N N . ARG A 1 236 ? -45.218 -25.227 17.066 1.00 46.22 236 ARG A N 1
ATOM 1823 C CA . ARG A 1 236 ? -44.799 -24.166 17.996 1.00 46.22 236 ARG A CA 1
ATOM 1824 C C . ARG A 1 236 ? -44.999 -24.667 19.426 1.00 46.22 236 ARG A C 1
ATOM 1826 O O . ARG A 1 236 ? -46.056 -25.210 19.710 1.00 46.22 236 ARG A O 1
ATOM 1833 N N . CYS A 1 237 ? -44.059 -24.367 20.314 1.00 40.44 237 CYS A N 1
ATOM 1834 C CA . CYS A 1 237 ? -44.247 -24.123 21.755 1.00 40.44 237 CYS A CA 1
ATOM 1835 C C . CYS A 1 237 ? -42.864 -23.780 22.329 1.00 40.44 237 CYS A C 1
ATOM 1837 O O . CYS A 1 237 ? -41.878 -24.319 21.853 1.00 40.44 237 CYS A O 1
ATOM 1839 N N . ALA A 1 238 ? -42.639 -22.975 23.355 1.00 44.06 238 ALA A N 1
ATOM 1840 C CA . ALA A 1 238 ? -43.338 -21.923 24.079 1.00 44.06 238 ALA A CA 1
ATOM 1841 C C . ALA A 1 238 ? -42.285 -21.434 25.100 1.00 44.06 238 ALA A C 1
ATOM 1843 O O . ALA A 1 238 ? -41.406 -22.187 25.515 1.00 44.06 238 ALA A O 1
ATOM 1844 N N . ARG A 1 239 ? -42.348 -20.156 25.470 1.00 48.50 239 ARG A N 1
ATOM 1845 C CA . ARG A 1 239 ? -41.479 -19.512 26.466 1.00 48.50 239 ARG A CA 1
ATOM 1846 C C . ARG A 1 239 ? -41.702 -20.088 27.871 1.00 48.50 239 ARG A C 1
ATOM 1848 O O . ARG A 1 239 ? -42.843 -20.398 28.196 1.00 48.50 239 ARG A O 1
ATOM 1855 N N . ARG A 1 240 ? -40.682 -20.007 28.736 1.00 47.00 240 ARG A N 1
ATOM 1856 C CA . ARG A 1 240 ? -40.805 -19.564 30.144 1.00 47.00 240 ARG A CA 1
ATOM 1857 C C . ARG A 1 240 ? -39.459 -19.024 30.685 1.00 47.00 240 ARG A C 1
ATOM 1859 O O . ARG A 1 240 ? -38.428 -19.524 30.247 1.00 47.00 240 ARG A O 1
ATOM 1866 N N . PRO A 1 241 ? -39.464 -18.018 31.587 1.00 61.69 241 PRO A N 1
ATOM 1867 C CA . PRO A 1 241 ? -38.269 -17.465 32.238 1.00 61.69 241 PRO A CA 1
ATOM 1868 C C . PRO A 1 241 ? -38.119 -17.881 33.723 1.00 61.69 241 PRO A C 1
ATOM 1870 O O . PRO A 1 241 ? -39.091 -18.331 34.331 1.00 61.69 241 PRO A O 1
ATOM 1873 N N . GLY A 1 242 ? -36.931 -17.622 34.293 1.00 52.56 242 GLY A N 1
ATOM 1874 C CA . GLY A 1 242 ? -36.645 -17.468 35.736 1.00 52.56 242 GLY A CA 1
ATOM 1875 C C . GLY A 1 242 ? -35.491 -18.345 36.256 1.00 52.56 242 GLY A C 1
ATOM 1876 O O . GLY A 1 242 ? -35.235 -19.387 35.646 1.00 52.56 242 GLY A O 1
ATOM 1877 N N . PRO A 1 243 ? -34.835 -18.004 37.385 1.00 58.53 243 PRO A N 1
ATOM 1878 C CA . PRO A 1 243 ? -34.977 -16.819 38.250 1.00 58.53 243 PRO A CA 1
ATOM 1879 C C . PRO A 1 243 ? -34.011 -15.664 37.925 1.00 58.53 243 PRO A C 1
ATOM 1881 O O . PRO A 1 243 ? -32.975 -15.905 37.266 1.00 58.53 243 PRO A O 1
#

Sequence (243 aa):
MGKKGVRCLGVAESFRLGGPPKSVFAGVVMRKDLLIDGAALSLATVGGDDATDAVLDLYGQLAREDVGFLMVSGAIVSWFNFVDPERIWRETGRPVIVLTYRASRGLEGVIRSRFGDRWEEKLEAYRRLGPRERVELHTGFRVYVRSAGLSDREVVRALNDFTIQGRYPEPVRVAGLLARAALRLMEGIQRQPPLDRGAGRPPVQSSRSRDGARGPWTTPPPSRDAQGSRPPRAGRCARRPGP

Secondary structure (DSSP, 8-state):
---TT-EEEEEEEE--TTS-SEEEEEEEEEETTS-EEEEEEEEEETTSS-HHHHHHHHHHHHT-TTEEEEEEE-SEETTTEEP-HHHHHHHHSS-EEEEE-S----SHHHHHHHSGGGHHHHHHHHHHT---EEEE-TTS-EEEEEEES--HHHHHHHHHHH-SSTTS-HHHHHHHHHHHHHHHHHHHHHTSPP--TT--------------------PPPP---------------------